Protein AF-A0A968VXT3-F1 (afdb_monomer_lite)

Foldseek 3Di:
DFDFPPVVVPTPDTPDDDDQCQDDDPQFHFQEWEDEDQWIWTFGAPQLPKIWIAGPPPRDTQEIDFDDVVCPGSVLFHGQPHYHQKYWYADPVQKMWMWGDTPVNDDIDIDIDHRDPDDDDDDWDKDFPPDDPPPDDDWFDKGKTFMDIDDPPADPKDWDDDVPHTQDIDSDRIDTGDGIDDDDPDD

Structure (mmCIF, N/CA/C/O backbone):
data_AF-A0A968VXT3-F1
#
_entry.id   AF-A0A968VXT3-F1
#
loop_
_atom_site.group_PDB
_atom_site.id
_atom_site.type_symbol
_atom_site.label_atom_id
_atom_site.label_alt_id
_atom_site.label_comp_id
_atom_site.label_asym_id
_atom_site.label_entity_id
_atom_site.label_seq_id
_atom_site.pdbx_PDB_ins_code
_atom_site.Cartn_x
_atom_site.Cartn_y
_atom_site.Cartn_z
_atom_site.occupancy
_atom_site.B_iso_or_equiv
_atom_site.auth_seq_id
_atom_site.auth_comp_id
_atom_site.auth_asym_id
_atom_site.auth_atom_id
_atom_site.pdbx_PDB_model_num
ATOM 1 N N . MET A 1 1 ? -5.733 5.205 19.962 1.00 75.44 1 MET A N 1
ATOM 2 C CA . MET A 1 1 ? -7.020 4.707 19.428 1.00 75.44 1 MET A CA 1
ATOM 3 C C . MET A 1 1 ? -7.665 3.715 20.388 1.00 75.44 1 MET A C 1
ATOM 5 O O . MET A 1 1 ? -6.985 3.182 21.262 1.00 75.44 1 MET A O 1
ATOM 9 N N . ALA A 1 2 ? -8.974 3.498 20.252 1.00 81.06 2 ALA A N 1
ATOM 10 C CA . ALA A 1 2 ? -9.743 2.551 21.055 1.00 81.06 2 ALA A CA 1
ATOM 11 C C . ALA A 1 2 ? -10.594 1.662 20.141 1.00 81.06 2 ALA A C 1
ATOM 13 O O . ALA A 1 2 ? -11.194 2.171 19.198 1.00 81.06 2 ALA A O 1
ATOM 14 N N . ARG A 1 3 ? -10.669 0.359 20.436 1.00 82.81 3 ARG A N 1
ATOM 15 C CA . ARG A 1 3 ? -11.636 -0.549 19.800 1.00 82.81 3 ARG A CA 1
ATOM 16 C C . ARG A 1 3 ? -12.820 -0.741 20.727 1.00 82.81 3 ARG A C 1
ATOM 18 O O . ARG A 1 3 ? -12.639 -1.100 21.892 1.00 82.81 3 ARG A O 1
ATOM 25 N N . ILE A 1 4 ? -14.019 -0.523 20.200 1.00 89.06 4 ILE A N 1
ATOM 26 C CA . ILE A 1 4 ? -15.267 -0.722 20.930 1.00 89.06 4 ILE A CA 1
ATOM 27 C C . ILE A 1 4 ? -16.146 -1.657 20.110 1.00 89.06 4 ILE A C 1
ATOM 29 O O . ILE A 1 4 ? -16.736 -1.256 19.109 1.00 89.06 4 ILE A O 1
ATOM 33 N N . ASP A 1 5 ? -16.189 -2.920 20.524 1.00 88.62 5 ASP A N 1
ATOM 34 C CA . ASP A 1 5 ? -17.020 -3.930 19.873 1.00 88.62 5 ASP A CA 1
ATOM 35 C C . ASP A 1 5 ? -18.499 -3.610 20.137 1.00 88.62 5 ASP A C 1
ATOM 37 O O . ASP A 1 5 ? -18.860 -3.209 21.243 1.00 88.62 5 ASP A O 1
ATOM 41 N N . ASN A 1 6 ? -19.361 -3.794 19.135 1.00 91.50 6 ASN A N 1
ATOM 42 C CA . ASN A 1 6 ? -20.811 -3.582 19.251 1.00 91.50 6 ASN A CA 1
ATOM 43 C C . ASN A 1 6 ? -21.209 -2.154 19.682 1.00 91.50 6 ASN A C 1
ATOM 45 O O . ASN A 1 6 ? -22.199 -1.945 20.386 1.00 91.50 6 ASN A O 1
ATOM 49 N N . TRP A 1 7 ? -20.446 -1.142 19.249 1.00 91.12 7 TRP A N 1
ATOM 50 C CA . TRP A 1 7 ? -20.771 0.262 19.529 1.00 91.12 7 TRP A CA 1
ATOM 51 C C . TRP A 1 7 ? -22.179 0.645 19.052 1.00 91.12 7 TRP A C 1
ATOM 53 O O . TRP A 1 7 ? -22.928 1.313 19.771 1.00 91.12 7 TRP A O 1
ATOM 63 N N . SER A 1 8 ? -22.575 0.183 17.863 1.00 92.81 8 SER A N 1
ATOM 64 C CA . SER A 1 8 ? -23.898 0.456 17.287 1.00 92.81 8 SER A CA 1
ATOM 65 C C . SER A 1 8 ? -25.052 -0.121 18.112 1.00 92.81 8 SER A C 1
ATOM 67 O O . SER A 1 8 ? -26.158 0.401 18.036 1.00 92.81 8 SER A O 1
ATOM 69 N N . THR A 1 9 ? -24.804 -1.133 18.950 1.00 96.19 9 THR A N 1
ATOM 70 C CA . THR A 1 9 ? -25.820 -1.746 19.821 1.00 96.19 9 THR A CA 1
ATOM 71 C C . THR A 1 9 ? -25.781 -1.203 21.253 1.00 96.19 9 THR A C 1
ATOM 73 O O . THR A 1 9 ? -26.352 -1.806 22.157 1.00 96.19 9 THR A O 1
ATOM 76 N N . GLY A 1 10 ? -25.083 -0.088 21.489 1.00 94.69 10 GLY A N 1
ATOM 77 C CA . GLY A 1 10 ? -25.066 0.603 22.782 1.00 94.69 10 GLY A CA 1
ATOM 78 C C . GLY A 1 10 ? -23.852 0.320 23.668 1.00 94.69 10 GLY A C 1
ATOM 79 O O . GLY A 1 10 ? -23.710 0.976 24.698 1.00 94.69 10 GLY A O 1
ATOM 80 N N . ASN A 1 11 ? -22.929 -0.570 23.280 1.00 94.69 11 ASN A N 1
ATOM 81 C CA . ASN A 1 11 ? -21.693 -0.738 24.046 1.00 94.69 11 ASN A CA 1
ATOM 82 C C . ASN A 1 11 ? -20.826 0.531 23.944 1.00 94.69 11 ASN A C 1
ATOM 84 O O . ASN A 1 11 ? -20.607 1.072 22.859 1.00 94.69 11 ASN A O 1
ATOM 88 N N . ARG A 1 12 ? -20.335 1.029 25.079 1.00 93.69 12 ARG A N 1
ATOM 89 C CA . ARG A 1 12 ? -19.419 2.184 25.162 1.00 93.69 12 ARG A CA 1
ATOM 90 C C . ARG A 1 12 ? -18.092 1.827 25.824 1.00 93.69 12 ARG A C 1
ATOM 92 O O . ARG A 1 12 ? -17.214 2.681 25.923 1.00 93.69 12 ARG A O 1
ATOM 99 N N . THR A 1 13 ? -17.933 0.577 26.252 1.00 94.19 13 THR A N 1
ATOM 100 C CA . THR A 1 13 ? -16.754 0.098 26.966 1.00 94.19 13 THR A CA 1
ATOM 101 C C . THR A 1 13 ? -15.679 -0.327 25.970 1.00 94.19 13 THR A C 1
ATOM 103 O O . THR A 1 13 ? -15.896 -1.264 25.197 1.00 94.19 13 THR A O 1
ATOM 106 N N . PRO A 1 14 ? -14.502 0.320 25.975 1.00 89.00 14 PRO A N 1
ATOM 107 C CA . PRO A 1 14 ? -13.398 -0.082 25.119 1.00 89.00 14 PRO A CA 1
ATOM 108 C C . PRO A 1 14 ? -12.892 -1.473 25.470 1.00 89.00 14 PRO A C 1
ATOM 110 O O . PRO A 1 14 ? -12.584 -1.749 26.626 1.00 89.00 14 PRO A O 1
ATOM 113 N N . LYS A 1 15 ? -12.737 -2.318 24.450 1.00 86.00 15 LYS A N 1
ATOM 114 C CA . LYS A 1 15 ? -12.042 -3.604 24.569 1.00 86.00 15 LYS A CA 1
ATOM 115 C C . LYS A 1 15 ? -10.563 -3.395 24.874 1.00 86.00 15 LYS A C 1
ATOM 117 O O . LYS A 1 15 ? -9.983 -4.115 25.675 1.00 86.00 15 LYS A O 1
ATOM 122 N N . TYR A 1 16 ? -9.969 -2.381 24.250 1.00 81.81 16 TYR A N 1
ATOM 123 C CA . TYR A 1 16 ? -8.646 -1.870 24.587 1.00 81.81 16 TYR A CA 1
ATOM 124 C C . TYR A 1 16 ? -8.499 -0.410 24.159 1.00 81.81 16 TYR A C 1
ATOM 126 O O . TYR A 1 16 ? -9.215 0.093 23.285 1.00 81.81 16 TYR A O 1
ATOM 134 N N . LYS A 1 17 ? -7.504 0.248 24.757 1.00 83.38 17 LYS A N 1
ATOM 135 C CA . LYS A 1 17 ? -6.960 1.538 24.333 1.00 83.38 17 LYS A CA 1
ATOM 136 C C . LYS A 1 17 ? -5.462 1.358 24.119 1.00 83.38 17 LYS A C 1
ATOM 138 O O . LYS A 1 17 ? -4.773 0.910 25.029 1.00 83.38 17 LYS A O 1
ATOM 143 N N . LYS A 1 18 ? -4.960 1.703 22.936 1.00 77.06 18 LYS A N 1
ATOM 144 C CA . LYS A 1 18 ? -3.523 1.659 22.635 1.00 77.06 18 LYS A CA 1
ATOM 145 C C . LYS A 1 18 ? -3.134 2.876 21.807 1.00 77.06 18 LYS A C 1
ATOM 147 O O . LYS A 1 18 ? -3.909 3.345 20.965 1.00 77.06 18 LYS A O 1
ATOM 152 N N . ALA A 1 19 ? -1.953 3.417 22.082 1.00 72.62 19 ALA A N 1
ATOM 153 C CA . ALA A 1 19 ? -1.342 4.402 21.208 1.00 72.62 19 ALA A CA 1
ATOM 154 C C . ALA A 1 19 ? -0.923 3.689 19.922 1.00 72.62 19 ALA A C 1
ATOM 156 O O . ALA A 1 19 ? -0.245 2.664 19.967 1.00 72.62 19 ALA A O 1
ATOM 157 N N . VAL A 1 20 ? -1.362 4.215 18.786 1.00 68.88 20 VAL A N 1
ATOM 158 C CA . VAL A 1 20 ? -0.770 3.831 17.508 1.00 68.88 20 VAL A CA 1
ATOM 159 C C . VAL A 1 20 ? 0.449 4.724 17.342 1.00 68.88 20 VAL A C 1
ATOM 161 O O . VAL A 1 20 ? 0.341 5.908 17.669 1.00 68.88 20 VAL A O 1
ATOM 164 N N . PRO A 1 21 ? 1.606 4.194 16.922 1.00 65.75 21 PRO A N 1
ATOM 165 C CA . PRO A 1 21 ? 2.802 4.999 16.701 1.00 65.75 21 PRO A CA 1
ATOM 166 C C . PRO A 1 21 ? 2.596 5.884 15.460 1.00 65.75 21 PRO A C 1
ATOM 168 O O . PRO A 1 21 ? 3.074 5.577 14.374 1.00 65.75 21 PRO A O 1
ATOM 171 N N . MET A 1 22 ? 1.799 6.944 15.621 1.00 64.19 22 MET A N 1
ATOM 172 C CA . MET A 1 22 ? 1.354 7.853 14.558 1.00 64.19 22 MET A CA 1
ATOM 173 C C . MET A 1 22 ? 2.347 8.992 14.304 1.00 64.19 22 MET A C 1
ATOM 175 O O . MET A 1 22 ? 2.297 9.604 13.237 1.00 64.19 22 MET A O 1
ATOM 179 N N . GLU A 1 23 ? 3.263 9.239 15.246 1.00 59.69 23 GLU A N 1
ATOM 180 C CA . GLU A 1 23 ? 4.239 10.326 15.200 1.00 59.69 23 GLU A CA 1
ATOM 181 C C . GLU A 1 23 ? 5.657 9.845 15.547 1.00 59.69 23 GLU A C 1
ATOM 183 O O . GLU A 1 23 ? 5.862 9.051 16.467 1.00 59.69 23 GLU A O 1
ATOM 188 N N . GLY A 1 24 ? 6.652 10.380 14.835 1.00 52.47 24 GLY A N 1
ATOM 189 C CA . GLY A 1 24 ? 7.996 10.580 15.385 1.00 52.47 24 GLY A CA 1
ATOM 190 C C . GLY A 1 24 ? 8.964 9.394 15.386 1.00 52.47 24 GLY A C 1
ATOM 191 O O . GLY A 1 24 ? 10.116 9.586 15.763 1.00 52.47 24 GLY A O 1
ATOM 192 N N . GLN A 1 25 ? 8.583 8.204 14.914 1.00 45.88 25 GLN A N 1
ATOM 193 C CA . GLN A 1 25 ? 9.578 7.178 14.574 1.00 45.88 25 GLN A CA 1
ATOM 194 C C . GLN A 1 25 ? 9.924 7.256 13.083 1.00 45.88 25 GLN A C 1
ATOM 196 O O . GLN A 1 25 ? 9.126 6.884 12.220 1.00 45.88 25 GLN A O 1
ATOM 201 N N . ASN A 1 26 ? 11.132 7.761 12.806 1.00 53.00 26 ASN A N 1
ATOM 202 C CA . ASN A 1 26 ? 11.755 7.859 11.481 1.00 53.00 26 ASN A CA 1
ATOM 203 C C . ASN A 1 26 ? 11.067 8.807 10.479 1.00 53.00 26 ASN A C 1
ATOM 205 O O . ASN A 1 26 ? 11.110 8.552 9.282 1.00 53.00 26 ASN A O 1
ATOM 209 N N . GLY A 1 27 ? 10.446 9.897 10.946 1.00 65.88 27 GLY A N 1
ATOM 210 C CA . GLY A 1 27 ? 9.957 10.956 10.048 1.00 65.88 27 GLY A CA 1
ATOM 211 C C . GLY A 1 27 ? 8.680 10.624 9.272 1.00 65.88 27 GLY A C 1
ATOM 212 O O . GLY A 1 27 ? 8.451 11.210 8.231 1.00 65.88 27 GLY A O 1
ATOM 213 N N . PHE A 1 28 ? 7.844 9.702 9.755 1.00 75.62 28 PHE A N 1
ATOM 214 C CA . PHE A 1 28 ? 6.512 9.447 9.192 1.00 75.62 28 PHE A CA 1
ATOM 215 C C . PHE A 1 28 ? 5.461 10.127 10.068 1.00 75.62 28 PHE A C 1
ATOM 217 O O . PHE A 1 28 ? 5.315 9.761 11.241 1.00 75.62 28 PHE A O 1
ATOM 224 N N . ARG A 1 29 ? 4.733 11.106 9.519 1.00 85.06 29 ARG A N 1
ATOM 225 C CA . ARG A 1 29 ? 3.638 11.781 10.228 1.00 85.06 29 ARG A CA 1
ATOM 226 C C . ARG A 1 29 ? 2.306 11.345 9.650 1.00 85.06 29 ARG A C 1
ATOM 228 O O . ARG A 1 29 ? 1.940 11.744 8.553 1.00 85.06 29 ARG A O 1
ATOM 235 N N . THR A 1 30 ? 1.570 10.542 10.406 1.00 87.69 30 THR A N 1
ATOM 236 C CA . THR A 1 30 ? 0.256 10.059 9.966 1.00 87.69 30 THR A CA 1
ATOM 237 C C . THR A 1 30 ? -0.752 11.201 9.979 1.00 87.69 30 THR A C 1
ATOM 239 O O . THR A 1 30 ? -0.963 11.806 11.027 1.00 87.69 30 THR A O 1
ATOM 242 N N . ILE A 1 31 ? -1.418 11.443 8.851 1.00 89.25 31 ILE A N 1
ATOM 243 C CA . ILE A 1 31 ? -2.531 12.407 8.763 1.00 89.25 31 ILE A CA 1
ATOM 244 C C . ILE A 1 31 ? -3.838 11.744 8.317 1.00 89.25 31 ILE A C 1
ATOM 246 O O . ILE A 1 31 ? -4.917 12.292 8.537 1.00 89.25 31 ILE A O 1
ATOM 250 N N . SER A 1 32 ? -3.746 10.538 7.751 1.00 91.19 32 SER A N 1
ATOM 251 C CA . SER A 1 32 ? -4.868 9.808 7.174 1.00 91.19 32 SER A CA 1
ATOM 252 C C . SER A 1 32 ? -4.827 8.337 7.573 1.00 91.19 32 SER A C 1
ATOM 254 O O . SER A 1 32 ? -3.762 7.718 7.658 1.00 91.19 32 SER A O 1
ATOM 256 N N . VAL A 1 33 ? -6.006 7.768 7.824 1.00 92.06 33 VAL A N 1
ATOM 257 C CA . VAL A 1 33 ? -6.173 6.361 8.187 1.00 92.06 33 VAL A CA 1
ATOM 258 C C . VAL A 1 33 ? -7.376 5.761 7.468 1.00 92.06 33 VAL A C 1
ATOM 260 O O . VAL A 1 33 ? -8.448 6.358 7.461 1.00 92.06 33 VAL A O 1
ATOM 263 N N . ALA A 1 34 ? -7.209 4.559 6.923 1.00 95.06 34 ALA A N 1
ATOM 264 C CA . ALA A 1 34 ? -8.294 3.736 6.400 1.00 95.06 34 ALA A CA 1
ATOM 265 C C . ALA A 1 34 ? -8.357 2.409 7.164 1.00 95.06 34 ALA A C 1
ATOM 267 O O . ALA A 1 34 ? -7.331 1.818 7.509 1.00 95.06 34 ALA A O 1
ATOM 268 N N . LEU A 1 35 ? -9.569 1.933 7.441 1.00 93.50 35 LEU A N 1
ATOM 269 C CA . LEU A 1 35 ? -9.822 0.641 8.077 1.00 93.50 35 LEU A CA 1
ATOM 270 C C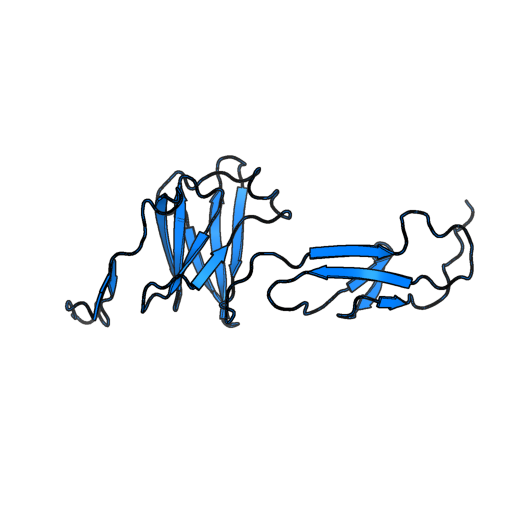 . LEU A 1 35 ? -10.455 -0.295 7.055 1.00 93.50 35 LEU A C 1
ATOM 272 O O . LEU A 1 35 ? -11.499 0.026 6.496 1.00 93.50 35 LEU A O 1
ATOM 276 N N . ALA A 1 36 ? -9.873 -1.478 6.873 1.00 95.69 36 ALA A N 1
ATOM 277 C CA . ALA A 1 36 ? -10.481 -2.520 6.061 1.00 95.69 36 ALA A CA 1
ATOM 278 C C . ALA A 1 36 ? -10.224 -3.889 6.689 1.00 95.69 36 ALA A C 1
ATOM 280 O O . ALA A 1 36 ? -9.080 -4.299 6.891 1.00 95.69 36 ALA A O 1
ATOM 281 N N . GLY A 1 37 ? -11.308 -4.614 6.977 1.00 92.56 37 GLY A N 1
ATOM 282 C CA . GLY A 1 37 ? -11.250 -5.938 7.589 1.00 92.56 37 GLY A CA 1
ATOM 283 C C . GLY A 1 37 ? -10.417 -5.951 8.870 1.00 92.56 37 GLY A C 1
ATOM 284 O O . GLY A 1 37 ? -10.736 -5.268 9.839 1.00 92.56 37 GLY A O 1
ATOM 285 N N . ASP A 1 38 ? -9.347 -6.740 8.849 1.00 91.12 38 ASP A N 1
ATOM 286 C CA . ASP A 1 38 ? -8.499 -6.997 10.013 1.00 91.12 38 ASP A CA 1
ATOM 287 C C . ASP A 1 38 ? -7.345 -5.990 10.145 1.00 91.12 38 ASP A C 1
ATOM 289 O O . ASP A 1 38 ? -6.618 -6.014 11.144 1.00 91.12 38 ASP A O 1
ATOM 293 N N . TYR A 1 39 ? -7.193 -5.079 9.177 1.00 92.94 39 TYR A N 1
ATOM 294 C CA . TYR A 1 39 ? -6.058 -4.167 9.077 1.00 92.94 39 TYR A CA 1
ATOM 295 C C . TYR A 1 39 ? -6.463 -2.699 9.003 1.00 92.94 39 TYR A C 1
ATOM 297 O O . TYR A 1 39 ? -7.587 -2.311 8.680 1.00 92.94 39 TYR A O 1
ATOM 305 N N . MET A 1 40 ? -5.478 -1.882 9.333 1.00 91.94 40 MET A N 1
ATOM 306 C CA . MET A 1 40 ? -5.530 -0.441 9.330 1.00 91.94 40 MET A CA 1
ATOM 307 C C . MET A 1 40 ? -4.347 0.091 8.528 1.00 91.94 40 MET A C 1
ATOM 309 O O . MET A 1 40 ? -3.213 -0.341 8.737 1.00 91.94 40 MET A O 1
ATOM 313 N N . PHE A 1 41 ? -4.624 1.033 7.638 1.00 94.25 41 PHE A N 1
ATOM 314 C CA . PHE A 1 41 ? -3.689 1.579 6.666 1.00 94.25 41 PHE A CA 1
ATOM 315 C C . PHE A 1 41 ? -3.463 3.053 6.970 1.00 94.25 41 PHE A C 1
ATOM 317 O O . PHE A 1 41 ? -4.423 3.811 7.080 1.00 94.25 41 PHE A O 1
ATOM 324 N N . LEU A 1 42 ? -2.209 3.441 7.170 1.00 91.75 42 LEU A N 1
ATOM 325 C CA . LEU A 1 42 ? -1.809 4.784 7.577 1.00 91.75 42 LEU A CA 1
ATOM 326 C C . LEU A 1 42 ? -1.047 5.445 6.436 1.00 91.75 42 LEU A C 1
ATOM 328 O O . LEU A 1 42 ? -0.095 4.856 5.927 1.00 91.75 42 LEU A O 1
ATOM 332 N N . HIS A 1 43 ? -1.435 6.671 6.098 1.00 92.56 43 HIS A N 1
ATOM 333 C CA . HIS A 1 43 ? -0.768 7.525 5.118 1.00 92.56 43 HIS A CA 1
ATOM 334 C C . HIS A 1 43 ? -0.622 8.950 5.672 1.00 92.56 43 HIS A C 1
ATOM 336 O O . HIS A 1 43 ? -1.292 9.332 6.641 1.00 92.56 43 HIS A O 1
ATOM 342 N N . GLY A 1 44 ? 0.329 9.714 5.143 1.00 89.75 44 GLY A N 1
ATOM 343 C CA . GLY A 1 44 ? 0.924 10.793 5.916 1.00 89.75 44 GLY A CA 1
ATOM 344 C C . GLY A 1 44 ? 1.809 11.760 5.156 1.00 89.75 44 GLY A C 1
ATOM 345 O O . GLY A 1 44 ? 2.185 11.534 4.007 1.00 89.75 44 GLY A O 1
ATOM 346 N N . GLU A 1 45 ? 2.269 12.766 5.884 1.00 87.94 45 GLU A N 1
ATOM 347 C CA . GLU A 1 45 ? 3.362 13.623 5.451 1.00 87.94 45 GLU A CA 1
ATOM 348 C C . GLU A 1 45 ? 4.708 12.921 5.582 1.00 87.94 45 GLU A C 1
ATOM 350 O O . GLU A 1 45 ? 4.891 12.040 6.429 1.00 87.94 45 GLU A O 1
ATOM 355 N N . GLN A 1 46 ? 5.666 13.352 4.756 1.00 86.00 46 GLN A N 1
ATOM 356 C CA . GLN A 1 46 ? 7.023 12.797 4.714 1.00 86.00 46 GLN A CA 1
ATOM 357 C C . GLN A 1 46 ? 7.055 11.299 4.363 1.00 86.00 46 GLN A C 1
ATOM 359 O O . GLN A 1 46 ? 8.047 10.615 4.599 1.00 86.00 46 GLN A O 1
ATOM 364 N N . THR A 1 47 ? 5.980 10.793 3.753 1.00 83.50 47 THR A N 1
ATOM 365 C CA . THR A 1 47 ? 5.814 9.371 3.425 1.00 83.50 47 THR A CA 1
ATOM 366 C C . THR A 1 47 ? 6.266 9.018 2.024 1.00 83.50 47 THR A C 1
ATOM 368 O O . THR A 1 47 ? 6.618 7.870 1.793 1.00 8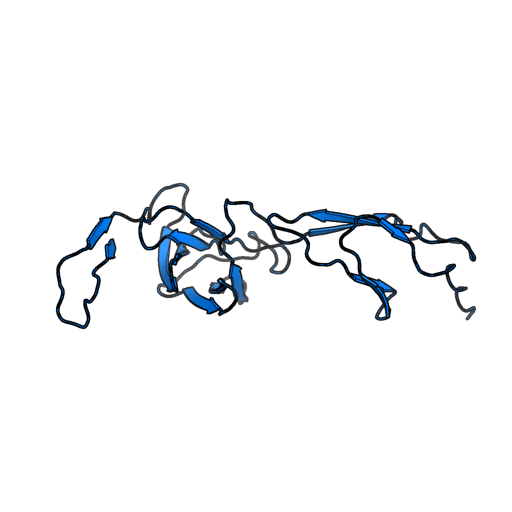3.50 47 THR A O 1
ATOM 371 N N . ARG A 1 48 ? 6.264 9.974 1.083 1.00 89.81 48 ARG A N 1
ATOM 372 C CA . ARG A 1 48 ? 6.580 9.698 -0.329 1.00 89.81 48 ARG A CA 1
ATOM 373 C C . ARG A 1 48 ? 5.727 8.546 -0.891 1.00 89.81 48 ARG A C 1
ATOM 375 O O . ARG A 1 48 ? 6.231 7.639 -1.540 1.00 89.81 48 ARG A O 1
ATOM 382 N N . GLY A 1 49 ? 4.432 8.558 -0.576 1.00 90.19 49 GLY A N 1
ATOM 383 C CA . GLY A 1 49 ? 3.484 7.496 -0.927 1.00 90.19 49 GLY A CA 1
ATOM 384 C C . GLY A 1 49 ? 3.547 6.248 -0.046 1.00 90.19 49 GLY A C 1
ATOM 385 O O . GLY A 1 49 ? 2.777 5.317 -0.255 1.00 90.19 49 GLY A O 1
ATOM 386 N N . GLU A 1 50 ? 4.423 6.203 0.961 1.00 90.31 50 GLU A N 1
ATOM 387 C CA . GLU A 1 50 ? 4.448 5.103 1.920 1.00 90.31 50 GLU A CA 1
ATOM 388 C C . GLU A 1 50 ? 3.086 4.953 2.617 1.00 90.31 50 GLU A C 1
ATOM 390 O O . GLU A 1 50 ? 2.521 5.909 3.166 1.00 90.31 50 GLU A O 1
ATOM 395 N N . VAL A 1 51 ? 2.594 3.713 2.644 1.00 92.31 51 VAL A N 1
ATOM 396 C CA . VAL A 1 51 ? 1.447 3.304 3.450 1.00 92.31 51 VAL A CA 1
ATOM 397 C C . VAL A 1 51 ? 1.897 2.256 4.453 1.00 92.31 51 VAL A C 1
ATOM 399 O O . VAL A 1 51 ? 2.386 1.189 4.079 1.00 92.31 51 VAL A O 1
ATOM 402 N N . ARG A 1 52 ? 1.694 2.522 5.744 1.00 89.81 52 ARG A N 1
ATOM 403 C CA . ARG A 1 52 ? 1.981 1.559 6.817 1.00 89.81 52 ARG A CA 1
ATOM 404 C C . ARG A 1 52 ? 0.739 0.764 7.167 1.00 89.81 52 ARG A C 1
ATOM 406 O O . ARG A 1 52 ? -0.340 1.330 7.317 1.00 89.81 52 ARG A O 1
ATOM 413 N N . VAL A 1 53 ? 0.902 -0.539 7.356 1.00 91.31 53 VAL A N 1
ATOM 414 C CA . VAL A 1 53 ? -0.190 -1.456 7.679 1.00 91.31 53 VAL A CA 1
ATOM 415 C C . VAL A 1 53 ? -0.035 -1.942 9.108 1.00 91.31 53 VAL A C 1
ATOM 417 O O . VAL A 1 53 ? 1.033 -2.413 9.499 1.00 91.31 53 VAL A O 1
ATOM 420 N N . TYR A 1 54 ? -1.108 -1.867 9.885 1.00 87.25 54 TYR A N 1
ATOM 421 C CA . TYR A 1 54 ? -1.170 -2.361 11.255 1.00 87.25 54 TYR A CA 1
ATOM 422 C C . TYR A 1 54 ? -2.358 -3.297 11.428 1.00 87.25 54 TYR A C 1
ATOM 424 O O . TYR A 1 54 ? -3.427 -3.075 10.862 1.00 87.25 54 TYR A O 1
ATOM 432 N N . THR A 1 55 ? -2.202 -4.327 12.251 1.00 86.62 55 THR A N 1
ATOM 433 C CA . THR A 1 55 ? -3.326 -5.164 12.684 1.00 86.62 55 THR A CA 1
ATOM 434 C C . THR A 1 55 ? -4.288 -4.339 13.533 1.00 86.62 55 THR A C 1
ATOM 436 O O . THR A 1 55 ? -3.853 -3.613 14.432 1.00 86.62 55 THR A O 1
ATOM 439 N N . THR A 1 56 ? -5.591 -4.485 13.326 1.00 84.44 56 THR A N 1
ATOM 440 C CA . THR A 1 56 ? -6.581 -3.742 14.120 1.00 84.44 56 THR A CA 1
ATOM 441 C C . THR A 1 56 ? -6.618 -4.185 15.576 1.00 84.44 56 THR A C 1
ATOM 443 O O . THR A 1 56 ? -6.824 -3.333 16.433 1.00 84.44 56 THR A O 1
ATOM 446 N N . ASP A 1 57 ? -6.389 -5.471 15.868 1.00 81.31 57 ASP A N 1
ATOM 447 C CA . ASP A 1 57 ? -6.539 -6.096 17.190 1.00 81.31 57 ASP A CA 1
ATOM 448 C C . ASP A 1 57 ? -5.436 -5.738 18.199 1.00 81.31 57 ASP A C 1
ATOM 450 O O . ASP A 1 57 ? -5.713 -5.477 19.367 1.00 81.31 57 ASP A O 1
ATOM 454 N N . SER A 1 58 ? -4.189 -5.708 17.745 1.00 78.06 58 SER A N 1
ATOM 455 C CA . SER A 1 58 ? -2.998 -5.568 18.578 1.00 78.06 58 SER A CA 1
ATOM 456 C C . SER A 1 58 ? -2.190 -4.322 18.230 1.00 78.06 58 SER A C 1
ATOM 458 O O . SER A 1 58 ? -1.293 -3.949 18.989 1.00 78.06 58 SER A O 1
ATOM 460 N N . PHE A 1 59 ? -2.529 -3.629 17.135 1.00 79.50 59 PHE A N 1
ATOM 461 C CA . PHE A 1 59 ? -1.764 -2.512 16.569 1.00 79.50 59 PHE A CA 1
ATOM 462 C C . PHE A 1 59 ? -0.283 -2.835 16.354 1.00 79.50 59 PHE A C 1
ATOM 464 O O . PHE A 1 59 ? 0.580 -1.973 16.524 1.00 79.50 59 PHE A O 1
ATOM 471 N N . ASN A 1 60 ? 0.018 -4.081 16.005 1.00 80.25 60 ASN A N 1
ATOM 472 C CA . ASN A 1 60 ? 1.343 -4.464 15.554 1.00 80.25 60 ASN A CA 1
ATOM 473 C C . ASN A 1 60 ? 1.477 -4.119 14.069 1.00 80.25 60 ASN A C 1
ATOM 475 O O . ASN A 1 60 ? 0.502 -4.210 13.319 1.00 80.25 60 ASN A O 1
ATOM 479 N N . MET A 1 61 ? 2.668 -3.694 13.647 1.00 81.81 61 MET A N 1
ATOM 480 C CA . MET A 1 61 ? 2.934 -3.429 12.236 1.00 81.81 61 MET A CA 1
ATOM 481 C C . MET A 1 61 ? 2.870 -4.754 11.470 1.00 81.81 61 MET A C 1
ATOM 483 O O . MET A 1 61 ? 3.564 -5.707 11.814 1.00 81.81 61 MET A O 1
ATOM 487 N N . ALA A 1 62 ? 1.997 -4.812 10.472 1.00 84.44 62 ALA A N 1
ATOM 488 C CA . ALA A 1 62 ? 1.748 -5.984 9.640 1.00 84.44 62 ALA A CA 1
ATOM 489 C C . ALA A 1 62 ? 2.449 -5.893 8.281 1.00 84.44 62 ALA A C 1
ATOM 491 O O . ALA A 1 62 ? 2.654 -6.909 7.625 1.00 84.44 62 ALA A O 1
ATOM 492 N N . GLY A 1 63 ? 2.798 -4.685 7.842 1.00 85.12 63 GLY A N 1
ATOM 493 C CA . GLY A 1 63 ? 3.437 -4.478 6.554 1.00 85.12 63 GLY A CA 1
ATOM 494 C C . GLY A 1 63 ? 3.572 -3.008 6.194 1.00 85.12 63 GLY A C 1
ATOM 495 O O . GLY A 1 63 ? 3.238 -2.113 6.975 1.00 85.12 63 GLY A O 1
ATOM 496 N N . LYS A 1 64 ? 4.073 -2.782 4.987 1.00 86.94 64 LYS A N 1
ATOM 497 C CA . LYS A 1 64 ? 4.257 -1.471 4.380 1.00 86.94 64 LYS A CA 1
ATOM 498 C C . LYS A 1 64 ? 4.105 -1.608 2.866 1.00 86.94 64 LYS A C 1
ATOM 500 O O . LYS A 1 64 ? 4.460 -2.645 2.317 1.00 86.94 64 LYS A O 1
ATOM 505 N N . MET A 1 65 ? 3.595 -0.574 2.215 1.00 91.12 65 MET A N 1
ATOM 506 C CA . MET A 1 65 ? 3.608 -0.414 0.764 1.00 91.12 65 MET A CA 1
ATOM 507 C C . MET A 1 65 ? 4.391 0.850 0.427 1.00 91.12 65 MET A C 1
ATOM 509 O O . MET A 1 65 ? 4.247 1.858 1.118 1.00 91.12 65 MET A O 1
ATOM 513 N N . VAL A 1 66 ? 5.209 0.787 -0.619 1.00 89.38 66 VAL A N 1
ATOM 514 C CA . VAL A 1 66 ? 5.966 1.924 -1.153 1.00 89.38 66 VAL A CA 1
ATOM 515 C C . VAL A 1 66 ? 5.788 1.981 -2.674 1.00 89.38 66 VAL A C 1
ATOM 517 O O . VAL A 1 66 ? 5.540 0.938 -3.294 1.00 89.38 66 VAL A O 1
ATOM 520 N N . PRO A 1 67 ? 5.881 3.164 -3.305 1.00 90.19 67 PRO A N 1
ATOM 521 C CA . PRO A 1 67 ? 5.801 3.274 -4.760 1.00 90.19 67 PRO A CA 1
ATOM 522 C C . PRO A 1 67 ? 6.950 2.506 -5.425 1.00 90.19 67 PRO A C 1
ATOM 524 O O . PRO A 1 67 ? 8.118 2.750 -5.107 1.00 90.19 67 PRO A O 1
ATOM 527 N N . GLY A 1 68 ? 6.635 1.593 -6.344 1.00 83.62 68 GLY A N 1
ATOM 528 C CA . GLY A 1 68 ? 7.633 0.883 -7.136 1.00 83.62 68 GLY A CA 1
ATOM 529 C C . GLY A 1 68 ? 8.000 1.621 -8.418 1.00 83.62 68 GLY A C 1
ATOM 530 O O . GLY A 1 68 ? 7.498 2.709 -8.719 1.00 83.62 68 GLY A O 1
ATOM 531 N N . THR A 1 69 ? 8.912 1.037 -9.193 1.00 84.12 69 THR A N 1
ATOM 532 C CA . THR A 1 69 ? 9.396 1.621 -10.454 1.00 84.12 69 THR A CA 1
ATOM 533 C C . THR A 1 69 ? 8.290 1.807 -11.490 1.00 84.12 69 THR A C 1
ATOM 535 O O . THR A 1 69 ? 8.359 2.732 -12.293 1.00 84.12 69 THR A O 1
ATOM 538 N N . GLU A 1 70 ? 7.243 0.984 -11.442 1.00 83.31 70 GLU A N 1
ATOM 539 C CA . GLU A 1 70 ? 6.055 1.053 -12.299 1.00 83.31 70 GLU A CA 1
ATOM 540 C C . GLU A 1 70 ? 5.275 2.368 -12.163 1.00 83.31 70 GLU A C 1
ATOM 542 O O . GLU A 1 70 ? 4.586 2.773 -13.097 1.00 83.31 70 GLU A O 1
ATOM 547 N N . VAL A 1 71 ? 5.432 3.070 -11.037 1.00 85.62 71 VAL A N 1
ATOM 548 C CA . VAL A 1 71 ? 4.869 4.411 -10.804 1.00 85.62 71 VAL A CA 1
ATOM 549 C C . VAL A 1 71 ? 5.943 5.502 -10.693 1.00 85.62 71 VAL A C 1
ATOM 551 O O . VAL A 1 71 ? 5.640 6.629 -10.297 1.00 85.62 71 VAL A O 1
ATOM 554 N N . GLY A 1 72 ? 7.190 5.196 -11.069 1.00 87.62 72 GLY A N 1
ATOM 555 C CA . GLY A 1 72 ? 8.343 6.106 -11.000 1.00 87.62 72 GLY A CA 1
ATOM 556 C C . GLY A 1 72 ? 9.084 6.105 -9.657 1.00 87.62 72 GLY A C 1
ATOM 557 O O . GLY A 1 72 ? 10.052 6.843 -9.482 1.00 87.62 72 GLY A O 1
ATOM 558 N N . GLY A 1 73 ? 8.668 5.260 -8.715 1.00 88.62 73 GLY A N 1
ATOM 559 C CA . GLY A 1 73 ? 9.311 5.092 -7.420 1.00 88.62 73 GLY A CA 1
ATOM 560 C C . GLY A 1 73 ? 9.142 6.274 -6.465 1.00 88.62 73 GLY A C 1
ATOM 561 O O . GLY A 1 73 ? 8.415 7.242 -6.704 1.00 88.62 73 GLY A O 1
ATOM 562 N N . ASN A 1 74 ? 9.862 6.185 -5.350 1.00 86.56 74 ASN A N 1
ATOM 563 C CA . ASN A 1 74 ? 9.802 7.140 -4.244 1.00 86.56 74 ASN A CA 1
ATOM 564 C C . ASN A 1 74 ? 10.205 8.577 -4.635 1.00 86.56 74 ASN A C 1
ATOM 566 O O . ASN A 1 74 ? 9.705 9.544 -4.065 1.00 86.56 74 ASN A O 1
ATOM 570 N N . SER A 1 75 ? 11.121 8.735 -5.599 1.00 89.62 75 SER A N 1
ATOM 571 C CA . SER A 1 75 ? 11.563 10.050 -6.092 1.00 89.62 75 SER A CA 1
ATOM 572 C C . SER A 1 75 ? 10.488 10.769 -6.905 1.00 89.62 75 SER A C 1
ATOM 574 O O . SER A 1 75 ? 10.438 11.999 -6.915 1.00 89.62 75 SER A O 1
ATOM 576 N N . GLU A 1 76 ? 9.598 10.006 -7.537 1.00 93.38 76 GLU A N 1
ATOM 577 C CA . GLU A 1 76 ? 8.482 10.513 -8.329 1.00 93.38 76 GLU A CA 1
ATOM 578 C C . GLU A 1 76 ? 7.153 10.378 -7.582 1.00 93.38 76 GLU A C 1
ATOM 580 O O . GLU A 1 76 ? 6.118 10.146 -8.202 1.00 93.38 76 GLU A O 1
ATOM 585 N N . THR A 1 77 ? 7.176 10.516 -6.255 1.00 92.81 77 THR A N 1
ATOM 586 C CA . THR A 1 77 ? 5.974 10.465 -5.417 1.00 92.81 77 THR A CA 1
ATOM 587 C C . THR A 1 77 ? 6.007 11.550 -4.334 1.00 92.81 77 THR A C 1
ATOM 589 O O . THR A 1 77 ? 7.021 11.766 -3.659 1.00 92.81 77 THR A O 1
ATOM 592 N N . GLY A 1 78 ? 4.905 12.283 -4.203 1.00 91.06 78 GLY A N 1
ATOM 593 C CA . GLY A 1 78 ? 4.639 13.316 -3.206 1.00 91.06 78 GLY A CA 1
ATOM 594 C C . GLY A 1 78 ? 4.295 12.771 -1.826 1.00 91.06 78 GLY A C 1
ATOM 595 O O . GLY A 1 78 ? 4.434 11.581 -1.544 1.00 91.06 78 GLY A O 1
ATOM 596 N N . TRP A 1 79 ? 3.935 13.668 -0.919 1.00 91.12 79 TRP A N 1
ATOM 597 C CA . TRP A 1 79 ? 3.482 13.298 0.418 1.00 91.12 79 TRP A CA 1
ATOM 598 C C . TRP A 1 79 ? 1.953 13.168 0.410 1.00 91.12 79 TRP A C 1
ATOM 600 O O . TRP A 1 79 ? 1.321 13.352 -0.623 1.00 91.12 79 TRP A O 1
ATOM 610 N N . GLY A 1 80 ? 1.376 12.753 1.535 1.00 88.94 80 GLY A N 1
ATOM 611 C CA . GLY A 1 80 ? -0.026 13.038 1.796 1.00 88.94 80 GLY A CA 1
ATOM 612 C C . GLY A 1 80 ? -0.092 14.427 2.407 1.00 88.94 80 GLY A C 1
ATOM 613 O O . GLY A 1 80 ? 0.503 14.641 3.466 1.00 88.94 80 GLY A O 1
ATOM 614 N N . ASP A 1 81 ? -0.801 15.337 1.753 1.00 85.56 81 ASP A N 1
ATOM 615 C CA . ASP A 1 81 ? -0.720 16.775 2.043 1.00 85.56 81 ASP A CA 1
ATOM 616 C C . ASP A 1 81 ? -1.994 17.288 2.732 1.00 85.56 81 ASP A C 1
ATOM 618 O O . ASP A 1 81 ? -2.029 18.380 3.307 1.00 85.56 81 ASP A O 1
ATOM 622 N N . VAL A 1 82 ? -3.051 16.473 2.709 1.00 86.81 82 VAL A N 1
ATOM 623 C CA . VAL A 1 82 ? -4.363 16.762 3.291 1.00 86.81 82 VAL A CA 1
ATOM 624 C C . VAL A 1 82 ? -4.889 15.564 4.102 1.00 86.81 82 VAL A C 1
ATOM 626 O O . VAL A 1 82 ? -4.411 14.437 3.959 1.00 86.81 82 VAL A O 1
ATOM 629 N N . PRO A 1 83 ? -5.845 15.753 5.030 1.00 86.19 83 PRO A N 1
ATOM 630 C CA . PRO A 1 83 ? -6.485 14.629 5.708 1.00 86.19 83 PRO A CA 1
ATOM 631 C C . PRO A 1 83 ? -7.376 13.828 4.745 1.00 86.19 83 PRO A C 1
ATOM 633 O O . PRO A 1 83 ? -7.873 14.355 3.754 1.00 86.19 83 PRO A O 1
ATOM 636 N N . TYR A 1 84 ? -7.650 12.569 5.095 1.00 89.12 84 TYR A N 1
ATOM 637 C CA . TYR A 1 84 ? -8.509 11.644 4.332 1.00 89.12 84 TYR A CA 1
ATOM 638 C C . TYR A 1 84 ? -7.980 11.270 2.940 1.00 89.12 84 TYR A C 1
ATOM 640 O O . TYR A 1 84 ? -8.739 10.924 2.041 1.00 89.12 84 TYR A O 1
ATOM 648 N N . THR A 1 85 ? -6.663 11.277 2.782 1.00 91.75 85 THR A N 1
ATOM 649 C CA . THR A 1 85 ? -5.954 10.960 1.532 1.00 91.75 85 THR A CA 1
ATOM 650 C C . THR A 1 85 ? -5.833 9.478 1.230 1.00 91.75 85 THR A C 1
ATOM 652 O O . THR A 1 85 ? -5.186 9.120 0.256 1.00 91.75 85 THR A O 1
ATOM 655 N N . ILE A 1 86 ? -6.425 8.612 2.054 1.00 95.62 86 ILE A N 1
ATOM 656 C CA . ILE A 1 86 ? -6.356 7.161 1.900 1.00 95.62 86 ILE A CA 1
ATOM 657 C C . ILE A 1 86 ? -7.734 6.526 2.023 1.00 95.62 86 ILE A C 1
ATOM 659 O O . ILE A 1 86 ? -8.508 6.877 2.914 1.00 95.62 86 ILE A O 1
ATOM 663 N N . ASP A 1 87 ? -7.986 5.531 1.179 1.00 97.62 87 ASP A N 1
ATOM 664 C CA . ASP A 1 87 ? -9.110 4.609 1.319 1.00 97.62 87 ASP A CA 1
ATOM 665 C C . ASP A 1 87 ? -8.658 3.168 1.029 1.00 97.62 87 ASP A C 1
ATOM 667 O O . ASP A 1 87 ? -7.652 2.947 0.346 1.00 97.62 87 ASP A O 1
ATOM 671 N N . ALA A 1 88 ? -9.350 2.179 1.595 1.00 97.94 88 ALA A N 1
ATOM 672 C CA . ALA A 1 88 ? -8.951 0.779 1.510 1.00 97.94 88 ALA A CA 1
ATOM 673 C C . ALA A 1 88 ? -10.138 -0.192 1.491 1.00 97.94 88 ALA A C 1
ATOM 675 O O . ALA A 1 88 ? -11.098 -0.058 2.248 1.00 97.94 88 ALA A O 1
ATOM 676 N N . TRP A 1 89 ? -10.019 -1.261 0.698 1.00 97.81 89 TRP A N 1
ATOM 677 C CA . TRP A 1 89 ? -11.051 -2.294 0.562 1.00 97.81 89 TRP A CA 1
ATOM 678 C C . TRP A 1 89 ? -10.462 -3.700 0.579 1.00 97.81 89 TRP A C 1
ATOM 680 O O . TRP A 1 89 ? -9.526 -3.999 -0.161 1.00 97.81 89 TRP A O 1
ATOM 690 N N . LYS A 1 90 ? -11.065 -4.600 1.367 1.00 95.50 90 LYS A N 1
ATOM 691 C CA . LYS A 1 90 ? -10.746 -6.036 1.364 1.00 95.50 90 LYS A CA 1
ATOM 692 C C . LYS A 1 90 ? -11.464 -6.731 0.206 1.00 95.50 90 LYS A C 1
ATOM 694 O O . LYS A 1 90 ? -12.685 -6.658 0.085 1.00 95.50 90 LYS A O 1
ATOM 699 N N . ARG A 1 91 ? -10.716 -7.460 -0.612 1.00 92.75 91 ARG A N 1
ATOM 700 C CA . ARG A 1 91 ? -11.215 -8.338 -1.674 1.00 92.75 91 ARG A CA 1
ATOM 701 C C . ARG A 1 91 ? -11.510 -9.734 -1.121 1.00 92.75 91 ARG A C 1
ATOM 703 O O . ARG A 1 91 ? -10.927 -10.175 -0.132 1.00 92.75 91 ARG A O 1
ATOM 710 N N . GLN A 1 92 ? -12.375 -10.478 -1.811 1.00 88.88 92 GLN A N 1
ATOM 711 C CA . GLN A 1 92 ? -12.747 -11.851 -1.427 1.00 88.88 92 GLN A CA 1
ATOM 712 C C . GLN A 1 92 ? -11.556 -12.827 -1.412 1.00 88.88 92 GLN A C 1
ATOM 714 O O . GLN A 1 92 ? -11.549 -13.776 -0.638 1.00 88.88 92 GLN A O 1
ATOM 719 N N . ASN A 1 93 ? -10.529 -12.577 -2.229 1.00 80.69 93 ASN A N 1
ATOM 720 C CA . ASN A 1 93 ? -9.307 -13.387 -2.304 1.00 80.69 93 ASN A CA 1
ATOM 721 C C . ASN A 1 93 ? -8.286 -13.074 -1.183 1.00 80.69 93 ASN A C 1
ATOM 723 O O . ASN A 1 93 ? -7.154 -13.571 -1.226 1.00 80.69 93 ASN A O 1
ATOM 727 N N . GLY A 1 94 ? -8.658 -12.230 -0.214 1.00 85.50 94 GLY A N 1
ATOM 728 C CA . GLY A 1 94 ? -7.825 -11.831 0.920 1.00 85.50 94 GLY A CA 1
ATOM 729 C C . GLY A 1 94 ? -6.849 -10.684 0.643 1.00 85.50 94 GLY A C 1
ATOM 730 O O . GLY A 1 94 ? -6.172 -10.263 1.574 1.00 85.50 94 GLY A O 1
ATOM 731 N N . GLU A 1 95 ? -6.771 -10.173 -0.590 1.00 89.19 95 GLU A N 1
ATOM 732 C CA . GLU A 1 95 ? -6.057 -8.923 -0.885 1.00 89.19 95 GLU A CA 1
ATOM 733 C C . GLU A 1 95 ? -6.811 -7.702 -0.360 1.00 89.19 95 GLU A C 1
ATOM 735 O O . GLU A 1 95 ? -8.026 -7.718 -0.175 1.00 89.19 95 GLU A O 1
ATOM 740 N N . TYR A 1 96 ? -6.081 -6.609 -0.235 1.00 94.94 96 TYR A N 1
ATOM 741 C CA . TYR A 1 96 ? -6.549 -5.271 0.039 1.00 94.94 96 TYR A CA 1
ATOM 742 C C . TYR A 1 96 ? -6.133 -4.370 -1.119 1.00 94.94 96 TYR A C 1
ATOM 744 O O . TYR A 1 96 ? -4.983 -4.396 -1.556 1.00 94.94 96 TYR A O 1
ATOM 752 N N . VAL A 1 97 ? -7.081 -3.589 -1.621 1.00 96.50 97 VAL A N 1
ATOM 753 C CA . VAL A 1 97 ? -6.808 -2.474 -2.529 1.00 96.50 97 VAL A CA 1
ATOM 754 C C . VAL A 1 97 ? -6.725 -1.231 -1.671 1.00 96.50 97 VAL A C 1
ATOM 756 O O . VAL A 1 97 ? -7.633 -1.001 -0.875 1.00 96.50 97 VAL A O 1
ATOM 759 N N . VAL A 1 98 ? -5.651 -0.467 -1.813 1.00 97.69 98 VAL A N 1
ATOM 760 C CA . VAL A 1 98 ? -5.418 0.748 -1.036 1.00 97.69 98 VAL A CA 1
ATOM 761 C C . VAL A 1 98 ? -5.102 1.875 -1.994 1.00 97.69 98 VAL A C 1
ATOM 763 O O . VAL A 1 98 ? -4.205 1.761 -2.820 1.00 97.69 98 VAL A O 1
ATOM 766 N N . CYS A 1 99 ? -5.851 2.953 -1.881 1.00 95.88 99 CYS A N 1
ATOM 767 C CA . CYS A 1 99 ? -5.776 4.094 -2.767 1.00 95.88 99 CYS A CA 1
ATOM 768 C C . CYS A 1 99 ? -5.237 5.289 -1.994 1.00 95.88 99 CYS A C 1
ATOM 770 O O . CYS A 1 99 ? -5.733 5.538 -0.895 1.00 95.88 99 CYS A O 1
ATOM 772 N N . ILE A 1 100 ? -4.270 6.016 -2.556 1.00 95.56 100 ILE A N 1
ATOM 773 C CA . ILE A 1 100 ? -3.786 7.267 -1.969 1.00 95.56 100 ILE A CA 1
ATOM 774 C C . ILE A 1 100 ? -3.753 8.419 -2.970 1.00 95.56 100 ILE A C 1
ATOM 776 O O . ILE A 1 100 ? -3.484 8.232 -4.161 1.00 95.56 100 ILE A O 1
ATOM 780 N N . GLU A 1 101 ? -4.006 9.612 -2.443 1.00 92.69 101 GLU A N 1
ATOM 781 C CA . GLU A 1 101 ? -3.693 10.878 -3.100 1.00 92.69 101 GLU A CA 1
ATOM 782 C C . GLU A 1 101 ? -2.190 10.980 -3.401 1.00 92.69 101 GLU A C 1
ATOM 784 O O . GLU A 1 101 ? -1.353 10.566 -2.600 1.00 92.69 101 GLU A O 1
ATOM 789 N N . GLU A 1 102 ? -1.860 11.552 -4.558 1.00 92.12 102 GLU A N 1
ATOM 790 C CA . GLU A 1 102 ? -0.514 12.006 -4.880 1.00 92.12 102 GLU A CA 1
ATOM 791 C C . GLU A 1 102 ? -0.609 13.258 -5.771 1.00 92.12 102 GLU A C 1
ATOM 793 O O . GLU A 1 102 ? -0.714 13.187 -6.995 1.00 92.12 102 GLU A O 1
ATOM 798 N N . ASP A 1 103 ? -0.632 14.439 -5.166 1.00 88.88 103 ASP A N 1
ATOM 799 C CA . ASP A 1 103 ? -0.836 15.696 -5.891 1.00 88.88 103 ASP A CA 1
ATOM 800 C C . ASP A 1 103 ? 0.454 16.210 -6.563 1.00 88.88 103 ASP A C 1
ATOM 802 O O . ASP A 1 103 ? 0.403 16.738 -7.678 1.00 88.88 103 ASP A O 1
ATOM 806 N N . ALA A 1 104 ? 1.621 15.996 -5.944 1.00 91.44 104 ALA A N 1
ATOM 807 C CA . ALA A 1 104 ? 2.899 16.559 -6.384 1.00 91.44 104 ALA A CA 1
ATOM 808 C C . ALA A 1 104 ? 3.316 16.139 -7.804 1.00 91.44 104 ALA A C 1
ATOM 810 O O . ALA A 1 104 ? 3.954 16.923 -8.516 1.00 91.44 104 ALA A O 1
ATOM 811 N N . LYS A 1 105 ? 2.985 14.916 -8.233 1.00 93.50 105 LYS A N 1
ATOM 812 C CA . LYS A 1 105 ? 3.180 14.442 -9.613 1.00 93.50 105 LYS A CA 1
ATOM 813 C C . LYS A 1 105 ? 1.856 14.193 -10.338 1.00 93.50 105 LYS A C 1
ATOM 815 O O . LYS A 1 105 ? 1.874 13.590 -11.412 1.00 93.50 105 LYS A O 1
ATOM 820 N N . ALA A 1 106 ? 0.750 14.717 -9.803 1.00 91.44 106 ALA A N 1
ATOM 821 C CA . ALA A 1 106 ? -0.596 14.641 -10.365 1.00 91.44 106 ALA A CA 1
ATOM 822 C C . ALA A 1 106 ? -1.036 13.202 -10.688 1.00 91.44 106 ALA A C 1
ATOM 824 O O . ALA A 1 106 ? -1.559 12.922 -11.772 1.00 91.44 106 ALA A O 1
ATOM 825 N N . LYS A 1 107 ? -0.803 12.278 -9.752 1.00 90.62 107 LYS A N 1
ATOM 826 C CA . LYS A 1 107 ? -1.189 10.870 -9.871 1.00 90.62 107 LYS A CA 1
ATOM 827 C C . LYS A 1 107 ? -2.168 10.469 -8.773 1.00 90.62 107 LYS A C 1
ATOM 829 O O . LYS A 1 107 ? -2.473 11.186 -7.830 1.00 90.62 107 LYS A O 1
ATOM 834 N N . PHE A 1 108 ? -2.678 9.259 -8.925 1.00 91.19 108 PHE A N 1
ATOM 835 C CA . PHE A 1 108 ? -3.375 8.561 -7.865 1.00 91.19 108 PHE A CA 1
ATOM 836 C C . PHE A 1 108 ? -2.771 7.170 -7.775 1.00 91.19 108 PHE A C 1
ATOM 838 O O . PHE A 1 108 ? -2.684 6.470 -8.790 1.00 91.19 108 PHE A O 1
ATOM 845 N N . LEU A 1 109 ? -2.289 6.790 -6.594 1.00 94.06 109 LEU A N 1
ATOM 846 C CA . LEU A 1 109 ? -1.613 5.510 -6.424 1.00 94.06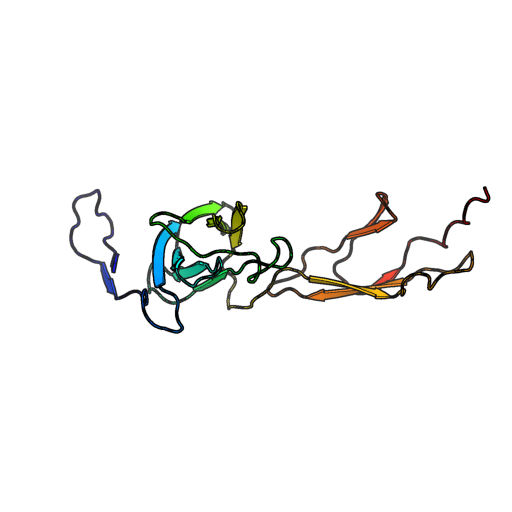 109 LEU A CA 1
ATOM 847 C C . LEU A 1 109 ? -2.603 4.474 -5.916 1.00 94.06 109 LEU A C 1
ATOM 849 O O . LEU A 1 109 ? -3.378 4.723 -4.994 1.00 94.06 109 LEU A O 1
ATOM 853 N N . VAL A 1 110 ? -2.558 3.297 -6.533 1.00 95.50 110 VAL A N 1
ATOM 854 C CA . VAL A 1 110 ? -3.371 2.148 -6.151 1.00 95.50 110 VAL A CA 1
ATOM 855 C C . VAL A 1 110 ? -2.434 1.005 -5.815 1.00 95.50 110 VAL A C 1
ATOM 857 O O . VAL A 1 110 ? -1.827 0.395 -6.694 1.00 95.50 110 VAL A O 1
ATOM 860 N N . TYR A 1 111 ? -2.339 0.699 -4.533 1.00 94.94 111 TYR A N 1
ATOM 861 C CA . TYR A 1 111 ? -1.614 -0.452 -4.041 1.00 94.94 111 TYR A CA 1
ATOM 862 C C . TYR A 1 111 ? -2.512 -1.676 -3.960 1.00 94.94 111 TYR A C 1
ATOM 864 O O . TYR A 1 111 ? -3.706 -1.609 -3.653 1.00 94.94 111 TYR A O 1
ATOM 872 N N . ARG A 1 112 ? -1.888 -2.826 -4.182 1.00 92.75 112 ARG A N 1
ATOM 873 C CA . ARG A 1 112 ? -2.453 -4.139 -3.906 1.00 92.75 112 ARG A CA 1
ATOM 874 C C . ARG A 1 112 ? -1.601 -4.773 -2.825 1.00 92.75 112 ARG A C 1
ATOM 876 O O . ARG A 1 112 ? -0.411 -4.983 -3.024 1.00 92.75 112 ARG A O 1
ATOM 883 N N . TRP A 1 113 ? -2.206 -5.057 -1.684 1.00 92.00 113 TRP A N 1
ATOM 884 C CA . TRP A 1 113 ? -1.511 -5.631 -0.543 1.00 92.00 113 TRP A CA 1
ATOM 885 C C . TRP A 1 113 ? -2.240 -6.861 -0.053 1.00 92.00 113 TRP A C 1
ATOM 887 O O . TRP A 1 113 ? -3.448 -6.838 0.147 1.00 92.00 113 TRP A O 1
ATOM 897 N N . LYS A 1 114 ? -1.516 -7.947 0.176 1.00 87.94 114 LYS A N 1
ATOM 898 C CA . LYS A 1 114 ? -2.065 -9.139 0.808 1.00 87.94 114 LYS A CA 1
ATOM 899 C C . LYS A 1 114 ? -1.257 -9.411 2.072 1.00 87.94 114 LYS A C 1
ATOM 901 O O . LYS A 1 114 ? -0.035 -9.321 2.017 1.00 87.94 114 LYS A O 1
ATOM 906 N N . PRO A 1 115 ? -1.900 -9.735 3.203 1.00 85.44 115 PRO A N 1
ATOM 907 C CA . PRO A 1 115 ? -1.176 -10.201 4.371 1.00 85.44 115 PRO A CA 1
ATOM 908 C C . PRO A 1 115 ? -0.521 -11.545 4.050 1.00 85.44 115 PRO A C 1
ATOM 910 O O . PRO A 1 115 ? -1.191 -12.576 3.991 1.00 85.44 115 PRO A O 1
ATOM 913 N N . GLU A 1 116 ? 0.785 -11.521 3.826 1.00 68.94 116 GLU A N 1
ATOM 914 C CA . GLU A 1 116 ? 1.627 -12.712 3.798 1.00 68.94 116 GLU A CA 1
ATOM 915 C C . GLU A 1 116 ? 2.240 -12.917 5.187 1.00 68.94 116 GLU A C 1
ATOM 917 O O . GLU A 1 116 ? 2.408 -11.973 5.966 1.00 68.94 116 GLU A O 1
ATOM 922 N N . ALA A 1 117 ? 2.506 -14.169 5.555 1.00 48.00 117 ALA A N 1
ATOM 923 C CA . ALA A 1 117 ? 3.099 -14.500 6.843 1.00 48.00 117 ALA A CA 1
ATOM 924 C C . ALA A 1 117 ? 4.567 -14.031 6.885 1.00 48.00 117 ALA A C 1
ATOM 926 O O . ALA A 1 117 ? 5.472 -14.809 6.616 1.00 48.00 117 ALA A O 1
ATOM 927 N N . GLY A 1 118 ? 4.798 -12.764 7.238 1.00 45.00 118 GLY A N 1
ATOM 928 C CA . GLY A 1 118 ? 6.136 -12.179 7.378 1.00 45.00 118 GLY A CA 1
ATOM 929 C C . GLY A 1 118 ? 6.531 -11.267 6.210 1.00 45.00 118 GLY A C 1
ATOM 930 O O . GLY A 1 118 ? 6.342 -11.587 5.050 1.00 45.00 118 GLY A O 1
ATOM 931 N N . ILE A 1 119 ? 7.056 -10.097 6.562 1.00 45.91 119 ILE A N 1
ATOM 932 C CA . ILE A 1 119 ? 7.426 -8.948 5.718 1.00 45.91 119 ILE A CA 1
ATOM 933 C C . ILE A 1 119 ? 8.499 -9.303 4.671 1.00 45.91 119 ILE A C 1
ATOM 935 O O . ILE A 1 119 ? 9.536 -9.774 5.121 1.00 45.91 119 ILE A O 1
ATOM 939 N N . VAL A 1 120 ? 8.369 -8.926 3.379 1.00 42.00 120 VAL A N 1
ATOM 940 C CA . VAL A 1 120 ? 9.511 -8.431 2.558 1.00 42.00 120 VAL A CA 1
ATOM 941 C C . VAL A 1 120 ? 9.057 -7.442 1.448 1.00 42.00 120 VAL A C 1
ATOM 943 O O . VAL A 1 120 ? 7.992 -7.574 0.855 1.00 42.00 120 VAL A O 1
ATOM 946 N N . GLU A 1 121 ? 9.871 -6.407 1.226 1.00 42.97 121 GLU A N 1
ATOM 947 C CA . GLU A 1 121 ? 9.781 -5.300 0.255 1.00 42.97 121 GLU A CA 1
ATOM 948 C C . GLU A 1 121 ? 10.027 -5.699 -1.204 1.00 42.97 121 GLU A C 1
ATOM 950 O O . GLU A 1 121 ? 11.137 -6.130 -1.524 1.00 42.97 121 GLU A O 1
ATOM 955 N N . GLY A 1 122 ? 9.075 -5.433 -2.109 1.00 50.72 122 GLY A N 1
ATOM 956 C CA . GLY A 1 122 ? 9.322 -5.388 -3.560 1.00 50.72 122 GLY A CA 1
ATOM 957 C C . GLY A 1 122 ? 8.268 -6.089 -4.420 1.00 50.72 122 GLY A C 1
ATOM 958 O O . GLY A 1 122 ? 7.692 -7.107 -4.038 1.00 50.72 122 GLY A O 1
ATOM 959 N N . TYR A 1 123 ? 8.027 -5.507 -5.589 1.00 60.03 123 TYR A N 1
ATOM 960 C CA . TYR A 1 123 ? 7.212 -6.078 -6.657 1.00 60.03 123 TYR A CA 1
ATOM 961 C C . TYR A 1 123 ? 7.969 -7.236 -7.329 1.00 60.03 123 TYR A C 1
ATOM 963 O O . TYR A 1 123 ? 9.194 -7.300 -7.199 1.00 60.03 123 TYR A O 1
ATOM 971 N N . PRO A 1 124 ? 7.286 -8.134 -8.062 1.00 67.19 124 PRO A N 1
ATOM 972 C CA . PRO A 1 124 ? 7.966 -9.063 -8.951 1.00 67.19 124 PRO A CA 1
ATOM 973 C C . PRO A 1 124 ? 8.803 -8.285 -9.973 1.00 67.19 124 PRO A C 1
ATOM 975 O O . PRO A 1 124 ? 8.277 -7.660 -10.893 1.00 67.19 124 PRO A O 1
ATOM 978 N N . GLU A 1 125 ? 10.115 -8.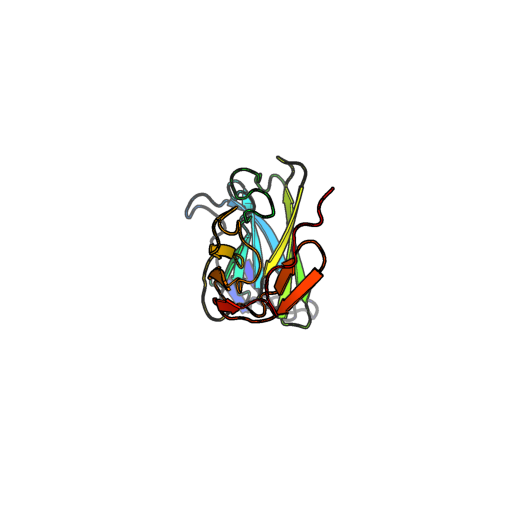323 -9.804 1.00 76.00 125 GLU A N 1
ATOM 979 C CA . GLU A 1 125 ? 11.096 -7.848 -10.767 1.00 76.00 125 GLU A CA 1
ATOM 980 C C . GLU A 1 125 ? 11.438 -8.997 -11.721 1.00 76.00 125 GLU A C 1
ATOM 982 O O . GLU A 1 125 ? 11.522 -10.163 -11.315 1.00 76.00 125 GLU A O 1
ATOM 987 N N . ILE A 1 126 ? 11.658 -8.668 -12.993 1.00 84.12 126 ILE A N 1
ATOM 988 C CA . ILE A 1 126 ? 12.151 -9.607 -13.997 1.00 84.12 126 ILE A CA 1
ATOM 989 C C . ILE A 1 126 ? 13.231 -8.951 -14.855 1.00 84.12 126 ILE A C 1
ATOM 991 O O . ILE A 1 126 ? 13.061 -7.838 -15.348 1.00 84.12 126 ILE A O 1
ATOM 995 N N . GLU A 1 127 ? 14.334 -9.663 -15.061 1.00 84.50 127 GLU A N 1
ATOM 996 C CA . GLU A 1 127 ? 15.441 -9.258 -15.925 1.00 84.50 127 GLU A CA 1
ATOM 997 C C . GLU A 1 127 ? 15.783 -10.389 -16.899 1.00 84.50 127 GLU A C 1
ATOM 999 O O . GLU A 1 127 ? 15.930 -11.541 -16.492 1.00 84.50 127 GLU A O 1
ATOM 1004 N N . ILE A 1 128 ? 15.946 -10.070 -18.186 1.00 86.81 128 ILE A N 1
ATOM 1005 C CA . ILE A 1 128 ? 16.507 -11.003 -19.172 1.00 86.81 128 ILE A CA 1
ATOM 1006 C C . ILE A 1 128 ? 18.033 -10.941 -19.056 1.00 86.81 128 ILE A C 1
ATOM 1008 O O . ILE A 1 128 ? 18.642 -9.933 -19.403 1.00 86.81 128 ILE A O 1
ATOM 1012 N N . THR A 1 129 ? 18.650 -12.028 -18.599 1.00 88.25 129 THR A N 1
ATOM 1013 C CA . THR A 1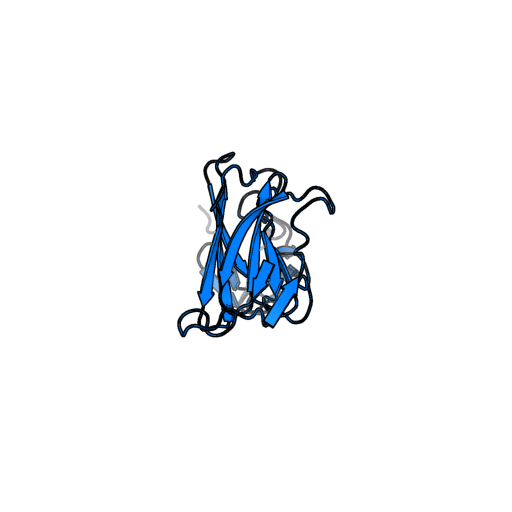 129 ? 20.111 -12.137 -18.425 1.00 88.25 129 THR A CA 1
ATOM 1014 C C . THR A 1 129 ? 20.805 -12.776 -19.624 1.00 88.25 129 THR A C 1
ATOM 1016 O O . THR A 1 129 ? 22.004 -12.587 -19.831 1.00 88.25 129 THR A O 1
ATOM 1019 N N . SER A 1 130 ? 20.055 -13.511 -20.447 1.00 83.44 130 SER A N 1
ATOM 1020 C CA . SER A 1 130 ? 20.525 -14.043 -21.722 1.00 83.44 130 SER A CA 1
ATOM 1021 C C . SER A 1 130 ? 19.348 -14.238 -22.675 1.00 83.44 130 SER A C 1
ATOM 1023 O O . SER A 1 130 ? 18.267 -14.619 -22.224 1.00 83.44 130 SER A O 1
ATOM 1025 N N . PRO A 1 131 ? 19.529 -14.015 -23.984 1.00 85.94 131 PRO A N 1
ATOM 1026 C CA . PRO A 1 131 ? 20.718 -13.458 -24.629 1.00 85.94 131 PRO A CA 1
ATOM 1027 C C . PRO A 1 131 ? 20.925 -11.975 -24.316 1.00 85.94 131 PRO A C 1
ATOM 1029 O O . PRO A 1 131 ? 19.980 -11.246 -24.022 1.00 85.94 131 PRO A O 1
ATOM 1032 N N . THR A 1 132 ? 22.156 -11.494 -24.491 1.00 84.62 132 THR A N 1
ATOM 1033 C CA . THR A 1 132 ? 22.387 -10.052 -24.611 1.00 84.62 132 THR A CA 1
ATOM 1034 C C . THR A 1 132 ? 21.778 -9.525 -25.910 1.00 84.62 132 THR A C 1
ATOM 1036 O O . THR A 1 132 ? 21.612 -10.247 -26.901 1.00 84.62 132 THR A O 1
ATOM 1039 N N . ASN A 1 133 ? 21.432 -8.237 -25.922 1.00 81.19 133 ASN A N 1
ATOM 1040 C CA . ASN A 1 133 ? 20.893 -7.596 -27.116 1.00 81.19 133 ASN A CA 1
ATOM 1041 C C . ASN A 1 133 ? 21.835 -7.825 -28.313 1.00 81.19 133 ASN A C 1
ATOM 1043 O O . ASN A 1 133 ? 23.033 -7.557 -28.226 1.00 81.19 133 ASN A O 1
ATOM 1047 N N . ARG A 1 134 ? 21.278 -8.298 -29.435 1.00 78.94 134 ARG A N 1
ATOM 1048 C CA . ARG A 1 134 ? 21.995 -8.637 -30.680 1.00 78.94 134 ARG A CA 1
ATOM 1049 C C . ARG A 1 134 ? 22.957 -9.834 -30.607 1.00 78.94 134 ARG A C 1
ATOM 1051 O O . ARG A 1 134 ? 23.757 -9.994 -31.524 1.00 78.94 134 ARG A O 1
ATOM 1058 N N . ALA A 1 135 ? 22.866 -10.703 -29.596 1.00 76.12 135 ALA A N 1
ATOM 1059 C CA . ALA A 1 135 ? 23.721 -11.898 -29.517 1.00 76.12 135 ALA A CA 1
ATOM 1060 C C . ALA A 1 135 ? 23.507 -12.898 -30.672 1.00 76.12 135 ALA A C 1
ATOM 1062 O O . ALA A 1 135 ? 24.396 -13.690 -30.977 1.00 76.12 135 ALA A O 1
ATOM 1063 N N . PHE A 1 136 ? 22.343 -12.871 -31.327 1.00 70.06 136 PHE A N 1
ATOM 1064 C CA . PHE A 1 136 ? 22.026 -13.770 -32.434 1.00 70.06 136 PHE A CA 1
ATOM 1065 C C . PHE A 1 136 ? 22.172 -13.071 -33.785 1.00 70.06 136 PHE A C 1
ATOM 1067 O O . PHE A 1 136 ? 21.415 -12.159 -34.116 1.00 70.06 136 PHE A O 1
ATOM 1074 N N . THR A 1 137 ? 23.134 -13.536 -34.583 1.00 64.44 137 THR A N 1
ATOM 1075 C CA . THR A 1 137 ? 23.398 -13.056 -35.952 1.00 64.44 137 THR A CA 1
ATOM 1076 C C . THR A 1 137 ? 23.289 -14.157 -37.015 1.00 64.44 137 THR A C 1
ATOM 1078 O O . THR A 1 137 ? 23.446 -13.870 -38.199 1.00 64.44 137 THR A O 1
ATOM 1081 N N . GLY A 1 138 ? 22.991 -15.402 -36.618 1.00 62.53 138 GLY A N 1
ATOM 1082 C CA . GLY A 1 138 ? 22.908 -16.570 -37.502 1.00 62.53 138 GLY A CA 1
ATOM 1083 C C . GLY A 1 138 ? 21.570 -17.309 -37.410 1.00 62.53 138 GLY A C 1
ATOM 1084 O O . GLY A 1 138 ? 20.863 -17.229 -36.407 1.00 62.53 138 GLY A O 1
ATOM 1085 N N . GLN A 1 139 ? 21.231 -18.033 -38.474 1.00 62.12 139 GLN A N 1
ATOM 1086 C CA . GLN A 1 139 ? 19.994 -18.801 -38.613 1.00 62.12 139 GLN A CA 1
ATOM 1087 C C . GLN A 1 139 ? 20.183 -20.242 -38.102 1.00 62.12 139 GLN A C 1
ATOM 1089 O O . GLN A 1 139 ? 21.274 -20.794 -38.220 1.00 62.12 139 GLN A O 1
ATOM 1094 N N . GLY A 1 140 ? 19.131 -20.868 -37.561 1.00 62.84 140 GLY A N 1
ATOM 1095 C CA . GLY A 1 140 ? 19.150 -22.300 -37.216 1.00 62.84 140 GLY A CA 1
ATOM 1096 C C . GLY A 1 140 ? 19.548 -22.659 -35.778 1.00 62.84 140 GLY A C 1
ATOM 1097 O O . GLY A 1 140 ? 19.456 -23.826 -35.411 1.00 62.84 140 GLY A O 1
ATOM 1098 N N . ASN A 1 141 ? 19.933 -21.691 -34.942 1.00 64.56 141 ASN A N 1
ATOM 1099 C CA . ASN A 1 141 ? 20.264 -21.954 -33.539 1.00 64.56 141 ASN A CA 1
ATOM 1100 C C . ASN A 1 141 ? 19.018 -21.929 -32.642 1.00 64.56 141 ASN A C 1
ATOM 1102 O O . ASN A 1 141 ? 18.083 -21.160 -32.875 1.00 64.56 141 ASN A O 1
ATOM 1106 N N . HIS A 1 142 ? 19.028 -22.741 -31.586 1.00 69.44 142 HIS A N 1
ATOM 1107 C CA . HIS A 1 142 ? 18.076 -22.603 -30.487 1.00 69.44 142 HIS A CA 1
ATOM 1108 C C . HIS A 1 142 ? 18.418 -21.358 -29.661 1.00 69.44 142 HIS A C 1
ATOM 1110 O O . HIS A 1 142 ? 19.578 -21.149 -29.303 1.00 69.44 142 HIS A O 1
ATOM 1116 N N . ILE A 1 143 ? 17.407 -20.553 -29.328 1.00 76.06 143 ILE A N 1
ATOM 1117 C CA . ILE A 1 143 ? 17.552 -19.448 -28.376 1.00 76.06 143 ILE A CA 1
ATOM 1118 C C . ILE A 1 143 ? 17.147 -19.944 -26.992 1.00 76.06 143 ILE A C 1
ATOM 1120 O O . ILE A 1 143 ? 16.054 -20.484 -26.806 1.00 76.06 143 ILE A O 1
ATOM 1124 N N . VAL A 1 144 ? 18.027 -19.707 -26.025 1.00 80.75 144 VAL A N 1
ATOM 1125 C CA . VAL A 1 144 ? 17.730 -19.844 -24.602 1.00 80.75 144 VAL A CA 1
ATOM 1126 C C . VAL A 1 144 ? 17.535 -18.444 -24.034 1.00 80.75 144 VAL A C 1
ATOM 1128 O O . VAL A 1 144 ? 18.443 -17.619 -24.107 1.00 80.75 144 VAL A O 1
ATOM 1131 N N . LEU A 1 145 ? 16.345 -18.188 -23.499 1.00 84.06 145 LEU A N 1
ATOM 1132 C CA . LEU A 1 145 ? 16.044 -17.027 -22.676 1.00 84.06 145 LEU A CA 1
ATOM 1133 C C . LEU A 1 145 ? 16.321 -17.396 -21.218 1.00 84.06 145 LEU A C 1
ATOM 1135 O O . LEU A 1 145 ? 15.617 -18.230 -20.650 1.00 84.06 145 LEU A O 1
ATOM 1139 N N . GLU A 1 146 ? 17.337 -16.784 -20.626 1.00 84.38 146 GLU A N 1
ATOM 1140 C CA . GLU A 1 146 ? 17.564 -16.845 -19.184 1.00 84.38 146 GLU A CA 1
ATOM 1141 C C . GLU A 1 146 ? 16.987 -15.583 -18.556 1.00 84.38 146 GLU A C 1
ATOM 1143 O O . GLU A 1 146 ? 17.314 -14.465 -18.963 1.00 84.38 146 GLU A O 1
ATOM 1148 N N . VAL A 1 147 ? 16.134 -15.762 -17.556 1.00 85.38 147 VAL A N 1
ATOM 1149 C CA . VAL A 1 147 ? 15.526 -14.673 -16.797 1.00 85.38 147 VAL A CA 1
ATOM 1150 C C . VAL A 1 147 ? 15.851 -14.819 -15.321 1.00 85.38 147 VAL A C 1
ATOM 1152 O O . VAL A 1 147 ? 15.856 -15.921 -14.773 1.00 85.38 147 VAL A O 1
ATOM 1155 N N . GLN A 1 148 ? 16.115 -13.697 -14.668 1.00 82.62 148 GLN A N 1
ATOM 1156 C CA . GLN A 1 148 ? 16.147 -13.613 -13.217 1.00 82.62 148 GLN A CA 1
ATOM 1157 C C . GLN A 1 148 ? 14.865 -12.945 -12.756 1.00 82.62 148 GLN A C 1
ATOM 1159 O O . GLN A 1 148 ? 14.534 -11.850 -13.200 1.00 82.62 148 GLN A O 1
ATOM 1164 N N . THR A 1 149 ? 14.132 -13.632 -11.887 1.00 77.88 149 THR A N 1
ATOM 1165 C CA . THR A 1 149 ? 12.944 -13.090 -11.236 1.00 77.88 149 THR A CA 1
ATOM 1166 C C . THR A 1 149 ? 13.223 -12.884 -9.763 1.00 77.88 149 THR A C 1
ATOM 1168 O O . THR A 1 149 ? 13.826 -13.752 -9.125 1.00 77.88 149 THR A O 1
ATOM 1171 N N . LYS A 1 150 ? 12.729 -11.789 -9.203 1.00 73.69 150 LYS A N 1
ATOM 1172 C CA . LYS A 1 150 ? 12.812 -11.510 -7.774 1.00 73.69 150 LYS A CA 1
ATOM 1173 C C . LYS A 1 150 ? 11.443 -11.062 -7.298 1.00 73.69 150 LYS A C 1
ATOM 1175 O O . LYS A 1 150 ? 10.894 -10.108 -7.821 1.00 73.69 150 LYS A O 1
ATOM 1180 N N . ASP A 1 151 ? 10.902 -11.770 -6.323 1.00 65.44 151 ASP A N 1
ATOM 1181 C CA . ASP A 1 151 ? 9.643 -11.451 -5.659 1.00 65.44 151 ASP A CA 1
ATOM 1182 C C . ASP A 1 151 ? 9.818 -11.793 -4.179 1.00 65.44 151 ASP A C 1
ATOM 1184 O O . ASP A 1 151 ? 10.655 -12.618 -3.805 1.00 65.44 151 ASP A O 1
ATOM 1188 N N . ASN A 1 152 ? 9.044 -11.123 -3.350 1.00 56.09 152 ASN A N 1
ATOM 1189 C CA . ASN A 1 152 ? 9.047 -11.221 -1.903 1.00 56.09 152 ASN A CA 1
ATOM 1190 C C . ASN A 1 152 ? 8.003 -12.189 -1.363 1.00 56.09 152 ASN A C 1
ATOM 1192 O O . ASN A 1 152 ? 8.124 -12.623 -0.220 1.00 56.09 152 ASN A O 1
ATOM 1196 N N . GLY A 1 153 ? 7.024 -12.542 -2.195 1.00 64.50 153 GLY A N 1
ATOM 1197 C CA . GLY A 1 153 ? 6.139 -13.676 -1.990 1.00 64.50 153 GLY A CA 1
ATOM 1198 C C . GLY A 1 153 ? 6.580 -14.847 -2.863 1.00 64.50 153 GLY A C 1
ATOM 1199 O O . GLY A 1 153 ? 7.471 -15.624 -2.513 1.00 64.50 153 GLY A O 1
ATOM 1200 N N . SER A 1 154 ? 5.938 -14.994 -4.025 1.00 64.06 154 SER A N 1
ATOM 1201 C CA . SER A 1 154 ? 6.240 -16.061 -4.985 1.00 64.06 154 SER A CA 1
ATOM 1202 C C . SER A 1 154 ? 5.843 -15.671 -6.407 1.00 64.06 154 SER A C 1
ATOM 1204 O O . SER A 1 154 ? 4.751 -15.152 -6.635 1.00 64.06 154 SER A O 1
ATOM 1206 N N . ILE A 1 155 ? 6.691 -16.002 -7.382 1.00 71.69 155 ILE A N 1
ATOM 1207 C CA . ILE A 1 155 ? 6.366 -15.825 -8.799 1.00 71.69 155 ILE A CA 1
ATOM 1208 C C . ILE A 1 155 ? 5.341 -16.882 -9.215 1.00 71.69 155 ILE A C 1
ATOM 1210 O O . ILE A 1 155 ? 5.662 -18.062 -9.360 1.00 71.69 155 ILE A O 1
ATOM 1214 N N . ALA A 1 156 ? 4.099 -16.454 -9.442 1.00 75.88 156 ALA A N 1
ATOM 1215 C CA . ALA A 1 156 ? 3.037 -17.344 -9.906 1.00 75.88 156 ALA A CA 1
ATOM 1216 C C . ALA A 1 156 ? 3.222 -17.771 -11.375 1.00 75.88 156 ALA A C 1
ATOM 1218 O O . ALA A 1 156 ? 2.857 -18.889 -11.742 1.00 75.88 156 ALA A O 1
ATOM 1219 N N . LYS A 1 157 ? 3.765 -16.884 -12.225 1.00 81.12 157 LYS A N 1
ATOM 1220 C CA . LYS A 1 157 ? 3.911 -17.104 -13.672 1.00 81.12 157 LYS A CA 1
ATOM 1221 C C . LYS A 1 157 ? 4.956 -16.169 -14.294 1.00 81.12 157 LYS A C 1
ATOM 1223 O O . LYS A 1 157 ? 5.031 -15.007 -13.913 1.00 81.12 157 LYS A O 1
ATOM 1228 N N . VAL A 1 158 ? 5.688 -16.668 -15.294 1.00 83.31 158 VAL A N 1
ATOM 1229 C CA . VAL A 1 158 ? 6.443 -15.857 -16.268 1.00 83.31 158 VAL A CA 1
ATOM 1230 C C . VAL A 1 158 ? 5.971 -16.232 -17.669 1.00 83.31 158 VAL A C 1
ATOM 1232 O O . VAL A 1 158 ? 5.875 -17.421 -17.985 1.00 83.31 158 VAL A O 1
ATOM 1235 N N . GLU A 1 159 ? 5.683 -15.228 -18.493 1.00 87.81 159 GLU A N 1
ATOM 1236 C CA . GLU A 1 159 ? 5.275 -15.364 -19.894 1.00 87.81 159 GLU A CA 1
ATOM 1237 C C . GLU A 1 159 ? 6.392 -14.845 -20.809 1.00 87.81 159 GLU A C 1
ATOM 1239 O O . GLU A 1 159 ? 6.996 -13.807 -20.542 1.00 87.81 159 GLU A O 1
ATOM 1244 N N . TYR A 1 160 ? 6.679 -15.571 -21.888 1.00 86.06 160 TYR A N 1
ATOM 1245 C CA . TYR A 1 160 ? 7.783 -15.277 -22.801 1.00 86.06 160 TYR A CA 1
ATOM 1246 C C . TYR A 1 160 ? 7.222 -14.920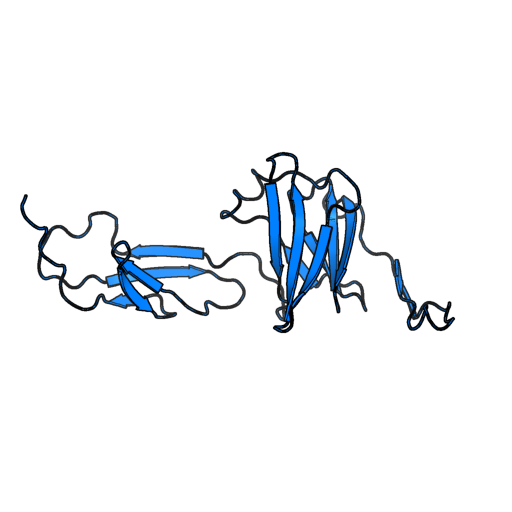 -24.173 1.00 86.06 160 TYR A C 1
ATOM 1248 O O . TYR A 1 160 ? 6.483 -15.717 -24.749 1.00 86.06 160 TYR A O 1
ATOM 1256 N N . PHE A 1 161 ? 7.592 -13.757 -24.712 1.00 85.50 161 PHE A N 1
ATOM 1257 C CA . PHE A 1 161 ? 7.024 -13.220 -25.952 1.00 85.50 161 PHE A CA 1
ATOM 1258 C C . PHE A 1 161 ? 8.092 -12.888 -27.005 1.00 85.50 161 PHE A C 1
ATOM 1260 O O . PHE A 1 161 ? 9.209 -12.492 -26.673 1.00 85.50 161 PHE A O 1
ATOM 1267 N N . ALA A 1 162 ? 7.724 -13.008 -28.285 1.00 82.12 162 ALA A N 1
ATOM 1268 C CA . ALA A 1 162 ? 8.419 -12.403 -29.423 1.00 82.12 162 ALA A CA 1
ATOM 1269 C C . ALA A 1 162 ? 7.487 -11.381 -30.090 1.00 82.12 162 ALA A C 1
ATOM 1271 O O . ALA A 1 162 ? 6.559 -11.757 -30.811 1.00 82.12 162 ALA A O 1
ATOM 1272 N N . GLY A 1 163 ? 7.718 -10.090 -29.833 1.00 84.00 163 GLY A N 1
ATOM 1273 C CA . GLY A 1 163 ? 6.725 -9.058 -30.150 1.00 84.00 163 GLY A CA 1
ATOM 1274 C C . GLY A 1 163 ? 5.424 -9.359 -29.404 1.00 84.00 163 GLY A C 1
ATOM 1275 O O . GLY A 1 163 ? 5.458 -9.591 -28.201 1.00 84.00 163 GLY A O 1
ATOM 1276 N N . ASP A 1 164 ? 4.315 -9.458 -30.133 1.00 85.19 164 ASP A N 1
ATOM 1277 C CA . ASP A 1 164 ? 3.000 -9.791 -29.564 1.00 85.19 164 ASP A CA 1
ATOM 1278 C C . ASP A 1 164 ? 2.724 -11.308 -29.496 1.00 85.19 164 ASP A C 1
ATOM 1280 O O . ASP A 1 164 ? 1.661 -11.741 -29.053 1.00 85.19 164 ASP A O 1
ATOM 1284 N N . THR A 1 165 ? 3.657 -12.150 -29.959 1.00 82.94 165 THR A N 1
ATOM 1285 C CA . THR A 1 165 ? 3.462 -13.609 -30.012 1.00 82.94 165 THR A CA 1
ATOM 1286 C C . THR A 1 165 ? 3.928 -14.274 -28.720 1.00 82.94 165 THR A C 1
ATOM 1288 O O . THR A 1 165 ? 5.114 -14.216 -28.397 1.00 82.94 165 THR A O 1
ATOM 1291 N N . LEU A 1 166 ? 3.025 -14.962 -28.013 1.00 84.75 166 LEU A N 1
ATOM 1292 C CA . LEU A 1 166 ? 3.364 -15.793 -26.853 1.00 84.75 166 LEU A CA 1
ATOM 1293 C C . LEU A 1 166 ? 4.129 -17.048 -27.299 1.00 84.75 166 LEU A C 1
ATOM 1295 O O . LEU A 1 166 ? 3.645 -17.838 -28.106 1.00 84.75 166 LEU A O 1
ATOM 1299 N N . LEU A 1 167 ? 5.316 -17.244 -26.736 1.00 84.19 167 LEU A N 1
ATOM 1300 C CA . LEU A 1 167 ? 6.186 -18.394 -26.988 1.00 84.19 167 LEU A CA 1
ATOM 1301 C C . LEU A 1 167 ? 5.984 -19.490 -25.938 1.00 84.19 167 LEU A C 1
ATOM 1303 O O . LEU A 1 167 ? 6.189 -20.668 -26.229 1.00 84.19 167 LEU A O 1
ATOM 1307 N N . GLY A 1 168 ? 5.590 -19.111 -24.718 1.00 83.75 168 GLY A N 1
ATOM 1308 C CA . GLY A 1 168 ? 5.202 -20.040 -23.662 1.00 83.75 168 GLY A CA 1
ATOM 1309 C C . GLY A 1 168 ? 5.211 -19.420 -22.266 1.00 83.75 168 GLY A C 1
ATOM 1310 O O . GLY A 1 168 ? 5.546 -18.252 -22.085 1.00 83.75 168 GLY A O 1
ATOM 1311 N N . GLU A 1 169 ? 4.867 -20.239 -21.274 1.00 86.12 169 GLU A N 1
ATOM 1312 C CA . GLU A 1 169 ? 4.748 -19.842 -19.869 1.00 86.12 169 GLU A CA 1
ATOM 1313 C C . GLU A 1 169 ? 5.503 -20.836 -18.975 1.00 86.12 169 GLU A C 1
ATOM 1315 O O . GLU A 1 169 ? 5.341 -22.051 -19.118 1.00 86.12 169 GLU A O 1
ATOM 1320 N N . ARG A 1 170 ? 6.338 -20.353 -18.048 1.00 77.50 170 ARG A N 1
ATOM 1321 C CA . ARG A 1 170 ? 6.942 -21.197 -16.997 1.00 77.50 170 ARG A CA 1
ATOM 1322 C C . ARG A 1 170 ? 7.495 -20.364 -15.844 1.00 77.50 170 ARG A C 1
ATOM 1324 O O . ARG A 1 170 ? 8.147 -19.369 -16.102 1.00 77.50 170 ARG A O 1
ATOM 1331 N N . PRO A 1 171 ? 7.360 -20.800 -14.582 1.00 64.94 171 PRO A N 1
ATOM 1332 C CA . PRO A 1 171 ? 7.893 -20.079 -13.421 1.00 64.94 171 PRO A CA 1
ATOM 1333 C C . PRO A 1 171 ? 9.409 -20.285 -13.203 1.00 64.94 171 PRO A C 1
ATOM 1335 O O . PRO A 1 171 ? 9.899 -20.081 -12.100 1.00 64.94 171 PRO A O 1
ATOM 1338 N N . ARG A 1 172 ? 10.158 -20.778 -14.204 1.00 65.25 172 ARG A N 1
ATOM 1339 C CA . ARG A 1 172 ? 11.581 -21.142 -14.067 1.00 65.25 172 ARG A CA 1
ATOM 1340 C C . ARG A 1 172 ? 12.472 -20.215 -14.881 1.00 65.25 172 ARG A C 1
ATOM 1342 O O . ARG A 1 172 ? 12.155 -19.924 -16.024 1.00 65.25 172 ARG A O 1
ATOM 1349 N N . ASN A 1 173 ? 13.643 -19.913 -14.327 1.00 69.94 173 ASN A N 1
ATOM 1350 C CA . ASN A 1 173 ? 14.666 -19.020 -14.883 1.00 69.94 173 ASN A CA 1
ATOM 1351 C C . ASN A 1 173 ? 15.119 -19.366 -16.316 1.00 69.94 173 ASN A C 1
ATOM 1353 O O . ASN A 1 173 ? 15.596 -18.487 -17.018 1.00 69.94 173 ASN A O 1
ATOM 1357 N N . HIS A 1 174 ? 14.916 -20.606 -16.773 1.00 74.06 174 HIS A N 1
ATOM 1358 C CA . HIS A 1 174 ? 15.400 -21.111 -18.058 1.00 74.06 174 HIS A CA 1
ATOM 1359 C C . HIS A 1 174 ? 14.261 -21.353 -19.061 1.00 74.06 174 HIS A C 1
ATOM 1361 O O . HIS A 1 174 ? 13.435 -22.259 -18.858 1.00 74.06 174 HIS A O 1
ATOM 1367 N N . PHE A 1 175 ? 14.257 -20.605 -20.177 1.00 74.88 175 PHE A N 1
ATOM 1368 C CA . PHE A 1 175 ? 13.320 -20.775 -21.288 1.00 74.88 175 PHE A CA 1
ATOM 1369 C C . PHE A 1 175 ? 13.962 -21.069 -22.653 1.00 74.88 175 PHE A C 1
ATOM 1371 O O . PHE A 1 175 ? 14.395 -20.171 -23.360 1.00 74.88 175 PHE A O 1
ATOM 1378 N N . LEU A 1 176 ? 13.937 -22.336 -23.087 1.00 72.19 176 LEU A N 1
ATOM 1379 C CA . LEU A 1 176 ? 14.220 -22.731 -24.474 1.00 72.19 176 LEU A CA 1
ATOM 1380 C C . LEU A 1 176 ? 13.055 -22.364 -25.410 1.00 72.19 176 LEU A C 1
ATOM 1382 O O . LEU A 1 176 ? 11.939 -22.851 -25.193 1.00 72.19 176 LEU A O 1
ATOM 1386 N N . LEU A 1 177 ? 13.312 -21.548 -26.441 1.00 68.69 177 LEU A N 1
ATOM 1387 C CA . LEU A 1 177 ? 12.313 -21.229 -27.467 1.00 68.69 177 LEU A CA 1
ATOM 1388 C C . LEU A 1 177 ? 11.892 -22.483 -28.256 1.00 68.69 177 LEU A C 1
ATOM 1390 O O . LEU A 1 177 ? 12.741 -23.328 -28.566 1.00 68.69 177 LEU A O 1
ATOM 1394 N N . PRO A 1 178 ? 10.603 -22.611 -28.623 1.00 59.84 178 PRO A N 1
ATOM 1395 C CA . PRO A 1 178 ? 10.160 -23.671 -29.515 1.00 59.84 178 PRO A CA 1
ATOM 1396 C C . PRO A 1 178 ? 10.698 -23.425 -30.935 1.00 59.84 178 PRO A C 1
ATOM 1398 O O . PRO A 1 178 ? 10.190 -22.588 -31.672 1.00 59.84 178 PRO A O 1
ATOM 1401 N N . GLY A 1 179 ? 11.726 -24.186 -31.317 1.00 62.22 179 GLY A N 1
ATOM 1402 C CA . GLY A 1 179 ? 12.281 -24.210 -32.675 1.00 62.22 179 GLY A CA 1
ATOM 1403 C C . GLY A 1 179 ? 13.427 -23.217 -32.948 1.00 62.22 179 GLY A C 1
ATOM 1404 O O . GLY A 1 179 ? 13.753 -22.379 -32.105 1.00 62.22 179 GLY A O 1
ATOM 1405 N N . PRO A 1 180 ? 14.094 -23.348 -34.110 1.00 60.22 180 PRO A N 1
ATOM 1406 C CA . PRO A 1 180 ? 15.186 -22.469 -34.524 1.00 60.22 180 PRO A CA 1
ATOM 1407 C C . PRO A 1 180 ? 14.690 -21.066 -34.896 1.00 60.22 180 PRO A C 1
ATOM 1409 O O . PRO A 1 180 ? 13.562 -20.898 -35.359 1.00 60.22 180 PRO A O 1
ATOM 1412 N N . VAL A 1 181 ? 15.561 -20.060 -34.754 1.00 59.75 181 VAL A N 1
ATOM 1413 C CA . VAL A 1 181 ? 15.257 -18.669 -35.143 1.00 59.75 181 VAL A CA 1
ATOM 1414 C C . VAL A 1 181 ? 14.804 -18.606 -36.609 1.00 59.75 181 VAL A C 1
ATOM 1416 O O . VAL A 1 181 ? 15.550 -19.075 -37.481 1.00 59.75 181 VAL A O 1
ATOM 1419 N N . PRO A 1 182 ? 13.626 -18.023 -36.912 1.00 54.22 182 PRO A N 1
ATOM 1420 C CA . PRO A 1 182 ? 13.202 -17.825 -38.291 1.00 54.22 182 PRO A CA 1
ATOM 1421 C C . PRO A 1 182 ? 14.185 -16.902 -39.023 1.00 54.22 182 PRO A C 1
ATOM 1423 O O . PRO A 1 182 ? 14.756 -15.984 -38.432 1.00 54.22 182 PRO A O 1
ATOM 1426 N N . ALA A 1 183 ? 14.401 -17.154 -40.318 1.00 52.28 183 ALA A N 1
ATOM 1427 C CA . ALA A 1 183 ? 15.227 -16.286 -41.156 1.00 52.28 183 ALA A CA 1
ATOM 1428 C C . ALA A 1 183 ? 14.731 -14.844 -41.048 1.00 52.28 183 ALA A C 1
ATOM 1430 O O . ALA A 1 183 ? 13.524 -14.600 -41.105 1.00 52.28 183 ALA A O 1
ATOM 1431 N N . LYS A 1 184 ? 15.652 -13.881 -40.980 1.00 49.03 184 LYS A N 1
ATOM 1432 C CA . LYS A 1 184 ? 15.290 -12.496 -41.270 1.00 49.03 184 LYS A CA 1
ATOM 1433 C C . LYS A 1 184 ? 14.758 -12.479 -42.706 1.00 49.03 184 LYS A C 1
ATOM 1435 O O . LYS A 1 184 ? 15.485 -12.871 -43.615 1.00 49.03 184 LYS A O 1
ATOM 1440 N N . ALA A 1 185 ? 13.497 -12.097 -42.907 1.00 42.81 185 ALA A N 1
ATOM 1441 C CA . ALA A 1 185 ? 12.965 -11.920 -44.252 1.00 42.81 185 ALA A CA 1
ATOM 1442 C C . ALA A 1 185 ? 13.832 -10.870 -44.965 1.00 42.81 185 ALA A C 1
ATOM 1444 O O . ALA A 1 185 ? 13.963 -9.747 -44.473 1.00 42.81 185 ALA A O 1
ATOM 1445 N N . SER A 1 186 ? 14.484 -11.257 -46.064 1.00 43.31 186 SER A N 1
ATOM 1446 C CA . SER A 1 186 ? 15.182 -10.305 -46.927 1.00 43.31 186 SER A CA 1
ATOM 1447 C C . SER A 1 186 ? 14.161 -9.325 -47.495 1.00 43.31 186 SER A C 1
ATOM 1449 O O . SER A 1 186 ? 13.185 -9.748 -48.112 1.00 43.31 186 SER A O 1
ATOM 1451 N N . THR A 1 187 ? 14.390 -8.035 -47.252 1.00 49.25 187 THR A N 1
ATOM 1452 C CA . THR A 1 187 ? 13.793 -6.928 -48.011 1.00 49.25 187 THR A CA 1
ATOM 1453 C C . THR A 1 187 ? 14.479 -6.786 -49.355 1.00 49.25 187 THR A C 1
ATOM 1455 O O . THR A 1 187 ? 15.731 -6.881 -49.344 1.00 49.25 187 THR A O 1
#

Sequence (187 aa):
MARIDNWSTGNRTPKYKKAVPMEGQNGFRTISVALAGDYMFLHGEQTRGEVRVYTTDSFNMAGKMVPGTEVGGNSETGWGDVPYTIDAWKRQNGEYVVCIEEDAKAKFLVYRWKPEAGIVEGYPEIEITSPTNRAFTGQGNHIVLEVQTKDNGSIAKVEYFAGDTLLGERPRNHFLLPGPVPAKAST

Secondary structure (DSSP, 8-state):
-EE-TTGGGT----SEE-----SSSTT-EEEEEEEETTEEEEEEET-TT-EEEEETTT--EEEEE---GGGTTGGG-----STT-EEEEE-TTS-EEEEEEETTTTEEEEEEE---SS------EEEEEESPTT---SSSPPPEEEEEEE-SS-----EEEETTEEEEE-SSSEEE-SSSPPPPPP-

Radius of gyration: 23.0 Å; chains: 1; bounding box: 50×41×75 Å

pLDDT: mean 80.75, std 13.8, range [42.0, 97.94]